Protein AF-A0A7L2K8A9-F1 (afdb_monomer_lite)

Organism: NCBI:txid2485327

Radius of gyration: 41.92 Å; chains: 1; bounding box: 93×51×118 Å

Foldseek 3Di:
DVVVVVVVVVVVVVVVVVVVVVVVVVVVVVVVVPDDDDDDDDDDDDDDDDDDDDDPDPPPPPDDDDDDDDDDDDPDDPVPVVVVVVVVVVVVVVVVVVVVVVVVVVVCVVDPDPPDDPDDDDDPDPPPVVVVVCVVVVVVVCCVVVPDDPCVVVCVVVPPPVVVVVVVVVVVVVVVVVVVVVVVVVVVVVVVVVVVVVVVVVVVVVVVVVVVVVVVVVVVVVVVVVVVVVVVVVVD

Structure (mmCIF, N/CA/C/O backbone):
data_AF-A0A7L2K8A9-F1
#
_entry.id   AF-A0A7L2K8A9-F1
#
loop_
_atom_site.group_PDB
_atom_site.id
_atom_site.type_symbol
_atom_site.label_atom_id
_atom_site.label_alt_id
_atom_site.label_comp_id
_atom_site.label_asym_id
_atom_site.label_entity_id
_atom_site.label_seq_id
_atom_site.pdbx_PDB_ins_code
_atom_site.Cartn_x
_atom_site.Cartn_y
_atom_site.Cartn_z
_atom_site.occupancy
_atom_site.B_iso_or_equiv
_atom_site.auth_seq_id
_atom_site.auth_comp_id
_atom_site.auth_asym_id
_atom_site.auth_atom_id
_atom_site.pdbx_PDB_model_num
ATOM 1 N N . GLN A 1 1 ? 31.186 -6.806 -28.651 1.00 54.25 1 GLN A N 1
ATOM 2 C CA . GLN A 1 1 ? 30.282 -7.848 -28.121 1.00 54.25 1 GLN A CA 1
ATOM 3 C C . GLN A 1 1 ? 30.178 -7.758 -26.605 1.00 54.25 1 GLN A C 1
ATOM 5 O O . GLN A 1 1 ? 29.133 -7.318 -26.155 1.00 54.25 1 GLN A O 1
ATOM 10 N N . ASP A 1 2 ? 31.225 -8.029 -25.817 1.00 55.22 2 ASP A N 1
ATOM 11 C CA . ASP A 1 2 ? 31.121 -7.890 -24.343 1.00 55.22 2 ASP A CA 1
ATOM 12 C C . ASP A 1 2 ? 31.013 -6.431 -23.865 1.00 55.22 2 ASP A C 1
ATOM 14 O O . ASP A 1 2 ? 30.345 -6.140 -22.877 1.00 55.22 2 ASP A O 1
ATOM 18 N N . VAL A 1 3 ? 31.630 -5.498 -24.598 1.00 57.19 3 VAL A N 1
ATOM 19 C CA . VAL A 1 3 ? 31.565 -4.053 -24.308 1.00 57.19 3 VAL A CA 1
ATOM 20 C C . VAL A 1 3 ? 30.139 -3.523 -24.463 1.00 57.19 3 VAL A C 1
ATOM 22 O O . VAL A 1 3 ? 29.672 -2.773 -23.612 1.00 57.19 3 VAL A O 1
ATOM 25 N N . ASP A 1 4 ? 29.432 -3.978 -25.498 1.00 69.31 4 ASP A N 1
ATOM 26 C CA . ASP A 1 4 ? 28.057 -3.566 -25.793 1.00 69.31 4 ASP A CA 1
ATOM 27 C C . ASP A 1 4 ? 27.082 -4.119 -24.740 1.00 69.31 4 ASP A C 1
ATOM 29 O O . ASP A 1 4 ? 26.204 -3.407 -24.250 1.00 69.31 4 ASP A O 1
ATOM 33 N N . HIS A 1 5 ? 27.299 -5.364 -24.303 1.00 76.12 5 HIS A N 1
ATOM 34 C CA . HIS A 1 5 ? 26.553 -5.974 -23.201 1.00 76.12 5 HIS A CA 1
ATOM 35 C C . HIS A 1 5 ? 26.785 -5.223 -21.883 1.00 76.12 5 HIS A C 1
ATOM 37 O O . HIS A 1 5 ? 25.835 -4.901 -21.174 1.00 76.12 5 HIS A O 1
ATOM 43 N N . ALA A 1 6 ? 28.036 -4.876 -21.571 1.00 81.44 6 ALA A N 1
ATOM 44 C CA . ALA A 1 6 ? 28.366 -4.110 -20.373 1.00 81.44 6 ALA A CA 1
ATOM 45 C C . ALA A 1 6 ? 27.748 -2.701 -20.389 1.00 81.44 6 ALA A C 1
ATOM 47 O O . ALA A 1 6 ? 27.297 -2.224 -19.349 1.00 81.44 6 ALA A O 1
ATOM 48 N N . THR A 1 7 ? 27.675 -2.041 -21.551 1.00 81.88 7 THR A N 1
ATOM 49 C CA . THR A 1 7 ? 27.003 -0.737 -21.672 1.00 81.88 7 THR A CA 1
ATOM 50 C C . THR A 1 7 ? 25.494 -0.824 -21.490 1.00 81.88 7 THR A C 1
ATOM 52 O O . THR A 1 7 ? 24.923 0.058 -20.854 1.00 81.88 7 THR A O 1
ATOM 55 N N . LEU A 1 8 ? 24.854 -1.885 -21.986 1.00 83.56 8 LEU A N 1
ATOM 56 C CA . LEU A 1 8 ? 23.419 -2.100 -21.798 1.00 83.56 8 LEU A CA 1
ATOM 57 C C . LEU A 1 8 ? 23.093 -2.395 -20.334 1.00 83.56 8 LEU A C 1
ATOM 59 O O . LEU A 1 8 ? 22.237 -1.730 -19.759 1.00 83.56 8 LEU A O 1
ATOM 63 N N . SER A 1 9 ? 23.852 -3.288 -19.693 1.00 87.38 9 SER A N 1
ATOM 64 C CA . SER A 1 9 ? 23.694 -3.559 -18.261 1.00 87.38 9 SER A CA 1
ATOM 65 C C . SER A 1 9 ? 23.964 -2.320 -17.404 1.00 87.38 9 SER A C 1
ATOM 67 O O . SER A 1 9 ? 23.323 -2.129 -16.374 1.00 87.38 9 SER A O 1
ATOM 69 N N . ARG A 1 10 ? 24.892 -1.446 -17.819 1.00 90.25 10 ARG A N 1
ATOM 70 C CA . ARG A 1 10 ? 25.137 -0.172 -17.131 1.00 90.25 10 ARG A CA 1
ATOM 71 C C . ARG A 1 10 ? 23.936 0.764 -17.237 1.00 90.25 10 ARG A C 1
ATOM 73 O O . ARG A 1 10 ? 23.515 1.290 -16.216 1.00 90.25 10 ARG A O 1
ATOM 80 N N . LEU A 1 11 ? 23.376 0.933 -18.434 1.00 91.31 11 LEU A N 1
ATOM 81 C CA . LEU A 1 11 ? 22.188 1.763 -18.653 1.00 91.31 11 LEU A CA 1
ATOM 82 C C . LEU A 1 11 ? 20.966 1.229 -17.888 1.00 91.31 11 LEU A C 1
ATOM 84 O O . LEU A 1 11 ? 20.212 2.008 -17.310 1.00 91.31 11 LEU A O 1
ATOM 88 N N . GLU A 1 12 ? 20.787 -0.092 -17.826 1.00 91.00 12 GLU A N 1
ATOM 89 C CA . GLU A 1 12 ? 19.731 -0.717 -17.017 1.00 91.00 12 GLU A CA 1
ATOM 90 C C . GLU A 1 12 ? 19.905 -0.440 -15.524 1.00 91.00 12 GLU A C 1
ATOM 92 O O . GLU A 1 12 ? 18.939 -0.110 -14.833 1.00 91.00 12 GLU A O 1
ATOM 97 N N . LEU A 1 13 ? 21.134 -0.548 -15.017 1.00 88.81 13 LEU A N 1
ATOM 98 C CA . LEU A 1 13 ? 21.433 -0.252 -13.620 1.00 88.81 13 LEU A CA 1
ATOM 99 C C . LEU A 1 13 ? 21.269 1.239 -13.306 1.00 88.81 13 LEU A C 1
ATOM 101 O O . LEU A 1 13 ? 20.722 1.563 -12.257 1.00 88.81 13 LEU A O 1
ATOM 105 N N . GLU A 1 14 ? 21.675 2.136 -14.207 1.00 87.75 14 GLU A N 1
ATOM 106 C CA . GLU A 1 14 ? 21.469 3.586 -14.081 1.00 87.75 14 GLU A CA 1
ATOM 107 C C . GLU A 1 14 ? 19.973 3.919 -13.994 1.00 87.75 14 GLU A C 1
ATOM 109 O O . GLU A 1 14 ? 19.544 4.574 -13.044 1.00 87.75 14 GLU A O 1
ATOM 114 N N . ARG A 1 15 ? 19.155 3.353 -14.890 1.00 94.00 15 ARG A N 1
ATOM 115 C CA . ARG A 1 15 ? 17.692 3.508 -14.855 1.00 94.00 15 ARG A CA 1
ATOM 116 C C . ARG A 1 15 ? 17.088 2.957 -13.560 1.00 94.00 15 ARG A C 1
ATOM 118 O O . ARG A 1 15 ? 16.187 3.559 -12.982 1.00 94.00 15 ARG A O 1
ATOM 125 N N . LYS A 1 16 ? 17.590 1.820 -13.070 1.00 92.62 16 LYS A N 1
ATOM 126 C CA . LYS A 1 16 ? 17.130 1.215 -11.812 1.00 92.62 16 LYS A CA 1
ATOM 127 C C . LYS A 1 16 ? 17.495 2.064 -10.594 1.00 92.62 16 LYS A C 1
ATOM 129 O O . LYS A 1 16 ? 16.718 2.129 -9.647 1.00 92.62 16 LYS A O 1
ATOM 134 N N . VAL A 1 17 ? 18.652 2.723 -10.616 1.00 93.38 17 VAL A N 1
ATOM 135 C CA . VAL A 1 17 ? 19.062 3.667 -9.571 1.00 93.38 17 VAL A CA 1
ATOM 136 C C . VAL A 1 17 ? 18.161 4.899 -9.573 1.00 93.38 17 VAL A C 1
ATOM 138 O O . VAL A 1 17 ? 17.701 5.281 -8.502 1.00 93.38 17 VAL A O 1
ATOM 141 N N . GLU A 1 18 ? 17.856 5.476 -10.738 1.00 92.81 18 GLU A N 1
ATOM 142 C CA . GLU A 1 18 ? 16.933 6.617 -10.848 1.00 92.81 18 GLU A CA 1
ATOM 143 C C . GLU A 1 18 ? 15.544 6.277 -10.286 1.00 92.81 18 GLU A C 1
ATOM 145 O O . GLU A 1 18 ? 15.034 6.998 -9.431 1.00 92.81 18 GLU A O 1
ATOM 150 N N . LEU A 1 19 ? 14.989 5.116 -10.649 1.00 93.38 19 LEU A N 1
ATOM 151 C CA . LEU A 1 19 ? 13.702 4.646 -10.119 1.00 93.38 19 LEU A CA 1
ATOM 152 C C . LEU A 1 19 ? 13.721 4.455 -8.596 1.00 93.38 19 LEU A C 1
ATOM 154 O O . LEU A 1 19 ? 12.787 4.849 -7.901 1.00 93.38 19 LEU A O 1
ATOM 158 N N . LEU A 1 20 ? 14.792 3.870 -8.055 1.00 94.56 20 LEU A N 1
ATOM 159 C CA . LEU A 1 20 ? 14.936 3.698 -6.608 1.00 94.56 20 LEU A CA 1
ATOM 160 C C . LEU A 1 20 ? 15.121 5.038 -5.881 1.00 94.56 20 LEU A C 1
ATOM 162 O O . LEU A 1 20 ? 14.681 5.180 -4.741 1.00 94.56 20 LEU A O 1
ATOM 166 N N . MET A 1 21 ? 15.760 6.024 -6.513 1.00 89.75 21 MET A N 1
ATOM 167 C CA . MET A 1 21 ? 15.887 7.373 -5.960 1.00 89.75 21 MET A CA 1
ATOM 168 C C . MET A 1 21 ? 14.535 8.084 -5.884 1.00 89.75 21 MET A C 1
ATOM 170 O O . MET A 1 21 ? 14.246 8.710 -4.859 1.00 89.75 21 MET A O 1
ATOM 174 N N . ASP A 1 22 ? 13.705 7.942 -6.916 1.00 94.62 22 ASP A N 1
ATOM 175 C CA . ASP A 1 22 ? 12.350 8.491 -6.942 1.00 94.62 22 ASP A CA 1
ATOM 176 C C . ASP A 1 22 ? 11.457 7.833 -5.879 1.00 94.62 22 ASP A C 1
ATOM 178 O O . ASP A 1 22 ? 10.790 8.537 -5.117 1.00 94.62 22 ASP A O 1
ATOM 182 N N . GLU A 1 23 ? 11.530 6.506 -5.730 1.00 95.00 23 GLU A N 1
ATOM 183 C CA . GLU A 1 23 ? 10.789 5.754 -4.708 1.00 95.00 23 GLU A CA 1
ATOM 184 C C . GLU A 1 23 ? 11.209 6.146 -3.282 1.00 95.00 23 GLU A C 1
ATOM 186 O O . GLU A 1 23 ? 10.375 6.411 -2.417 1.00 95.00 23 GLU A O 1
ATOM 191 N N . ILE A 1 24 ? 12.513 6.280 -3.020 1.00 93.00 24 ILE A N 1
ATOM 192 C CA . ILE A 1 24 ? 13.006 6.774 -1.725 1.00 93.00 24 ILE A CA 1
ATOM 193 C C . ILE A 1 24 ? 12.521 8.208 -1.471 1.00 93.00 24 ILE A C 1
ATOM 195 O O . ILE A 1 24 ? 12.207 8.562 -0.331 1.00 93.00 24 ILE A O 1
ATOM 199 N N . GLY A 1 25 ? 12.468 9.048 -2.507 1.00 94.06 25 GLY A N 1
ATOM 200 C CA . GLY A 1 25 ? 11.920 10.400 -2.419 1.00 94.06 25 GLY A CA 1
ATOM 201 C C . GLY A 1 25 ? 10.436 10.401 -2.054 1.00 94.06 25 GLY A C 1
ATOM 202 O O . GLY A 1 25 ? 10.014 11.174 -1.190 1.00 94.06 25 GLY A O 1
ATOM 203 N N . PHE A 1 26 ? 9.662 9.507 -2.663 1.00 95.12 26 PHE A N 1
ATOM 204 C CA . PHE A 1 26 ? 8.244 9.312 -2.382 1.00 95.12 26 PHE A CA 1
ATOM 205 C C . PHE A 1 26 ? 8.004 8.813 -0.950 1.00 95.12 26 PHE A C 1
ATOM 207 O O . PHE A 1 26 ? 7.264 9.442 -0.193 1.00 95.12 26 PHE A O 1
ATOM 214 N N . LEU A 1 27 ? 8.711 7.764 -0.524 1.00 88.94 27 LEU A N 1
ATOM 215 C CA . LEU A 1 27 ? 8.600 7.205 0.826 1.00 88.94 27 LEU A CA 1
ATOM 216 C C . LEU A 1 27 ? 9.027 8.195 1.917 1.00 88.94 27 LEU A C 1
ATOM 218 O O . LEU A 1 27 ? 8.435 8.213 2.994 1.00 88.94 27 LEU A O 1
ATOM 222 N N . LYS A 1 28 ? 10.021 9.054 1.653 1.00 85.00 28 LYS A N 1
ATOM 223 C CA . LYS A 1 28 ? 10.409 10.134 2.577 1.00 85.00 28 LYS A CA 1
ATOM 224 C C . LYS A 1 28 ? 9.311 11.180 2.736 1.00 85.00 28 LYS A C 1
ATOM 226 O O . LYS A 1 28 ? 9.035 11.568 3.867 1.00 85.00 28 LYS A O 1
ATOM 231 N N . LYS A 1 29 ? 8.676 11.601 1.636 1.00 87.19 29 LYS A N 1
ATOM 232 C CA . LYS A 1 29 ? 7.535 12.529 1.685 1.00 87.19 29 LYS A CA 1
ATOM 233 C C . LYS A 1 29 ? 6.362 11.925 2.447 1.00 87.19 29 LYS A C 1
ATOM 235 O O . LYS A 1 29 ? 5.828 12.574 3.334 1.00 87.19 29 LYS A O 1
ATOM 240 N N . LEU A 1 30 ? 6.031 10.662 2.180 1.00 82.56 30 LEU A N 1
ATOM 241 C CA . LEU A 1 30 ? 5.002 9.950 2.937 1.00 82.56 30 LEU A CA 1
ATOM 242 C C . LEU A 1 30 ? 5.351 9.840 4.422 1.00 82.56 30 LEU A C 1
ATOM 244 O O . LEU A 1 30 ? 4.490 10.041 5.268 1.00 82.56 30 LEU A O 1
ATOM 248 N N . HIS A 1 31 ? 6.605 9.554 4.769 1.00 77.06 31 HIS A N 1
ATOM 249 C CA . HIS A 1 31 ? 7.027 9.489 6.168 1.00 77.06 31 HIS A CA 1
ATOM 250 C C . HIS A 1 31 ? 6.895 10.848 6.875 1.00 77.06 31 HIS A C 1
ATOM 252 O O . HIS A 1 31 ? 6.480 10.897 8.031 1.00 77.06 31 HIS A O 1
ATOM 258 N N . GLU A 1 32 ? 7.221 11.941 6.185 1.00 77.06 32 GLU A N 1
ATOM 259 C CA . GLU A 1 32 ? 7.086 13.312 6.690 1.00 77.06 32 GLU A CA 1
ATOM 260 C C . GLU A 1 32 ? 5.612 13.735 6.830 1.00 77.06 32 GLU A C 1
ATOM 262 O O . GLU A 1 32 ? 5.246 14.409 7.792 1.00 77.06 32 GLU A O 1
ATOM 267 N N . GLU A 1 33 ? 4.746 13.272 5.926 1.00 71.00 33 GLU A N 1
ATOM 268 C CA . GLU A 1 33 ? 3.297 13.486 5.993 1.00 71.00 33 GLU A CA 1
ATOM 269 C C . GLU A 1 33 ? 2.602 12.588 7.038 1.00 71.00 33 GLU A C 1
ATOM 271 O O . GLU A 1 33 ? 1.544 12.953 7.557 1.00 71.00 33 GLU A O 1
ATOM 276 N N . VAL A 1 34 ? 3.194 11.439 7.397 1.00 64.25 34 VAL A N 1
ATOM 277 C CA . VAL A 1 34 ? 2.568 10.401 8.243 1.00 64.25 34 VAL A CA 1
ATOM 278 C C . VAL A 1 34 ? 3.181 10.276 9.660 1.00 64.25 34 VAL A C 1
ATOM 280 O O . VAL A 1 34 ? 2.636 9.540 10.487 1.00 64.25 34 VAL A O 1
ATOM 283 N N . GLY A 1 35 ? 4.209 11.042 10.069 1.00 51.31 35 GLY A N 1
ATOM 284 C CA . GLY A 1 35 ? 4.569 11.092 11.505 1.00 51.31 35 GLY A CA 1
ATOM 285 C C . GLY A 1 35 ? 5.578 12.156 11.978 1.00 51.31 35 GLY A C 1
ATOM 286 O O . GLY A 1 35 ? 6.409 12.591 11.189 1.00 51.31 35 GLY A O 1
ATOM 287 N N . PRO A 1 36 ? 5.573 12.558 13.282 1.00 50.94 36 PRO A N 1
ATOM 288 C CA . PRO A 1 36 ? 4.803 12.026 14.411 1.00 50.94 36 PRO A CA 1
ATOM 289 C C . PRO A 1 36 ? 3.842 13.066 15.033 1.00 50.94 36 PRO A C 1
ATOM 291 O O . PRO A 1 36 ? 4.241 13.939 15.804 1.00 50.94 36 PRO A O 1
ATOM 294 N N . GLY A 1 37 ? 2.540 12.915 14.796 1.00 42.38 37 GLY A N 1
ATOM 295 C CA . GLY A 1 37 ? 1.501 13.591 15.575 1.00 42.38 37 GLY A CA 1
ATOM 296 C C . GLY A 1 37 ? 1.086 12.756 16.788 1.00 42.38 37 GLY A C 1
ATOM 297 O O . GLY A 1 37 ? 0.141 11.977 16.704 1.00 42.38 37 GLY A O 1
ATOM 298 N N . ARG A 1 38 ? 1.767 12.923 17.932 1.00 47.22 38 ARG A N 1
ATOM 299 C CA . ARG A 1 38 ? 1.173 12.591 19.241 1.00 47.22 38 ARG A CA 1
ATOM 300 C C . ARG A 1 38 ? 0.126 13.648 19.576 1.00 47.22 38 ARG A C 1
ATOM 302 O O . ARG A 1 38 ? 0.372 14.842 19.425 1.00 47.22 38 ARG A O 1
ATOM 309 N N . GLY A 1 39 ? -1.018 13.196 20.079 1.00 39.31 39 GLY A N 1
ATOM 310 C CA . GLY A 1 39 ? -2.027 14.059 20.676 1.00 39.31 39 GLY A CA 1
ATOM 311 C C . GLY A 1 39 ? -1.500 14.847 21.881 1.00 39.31 39 GLY A C 1
ATOM 312 O O . GLY A 1 39 ? -0.598 14.407 22.593 1.00 39.31 39 GLY A O 1
ATOM 313 N N . GLY A 1 40 ? -2.112 16.010 22.107 1.00 36.22 40 GLY A N 1
ATOM 314 C CA . GLY A 1 40 ? -1.807 16.906 23.220 1.00 36.22 40 GLY A CA 1
ATOM 315 C C . GLY A 1 40 ? -2.745 18.114 23.275 1.00 36.22 40 GLY A C 1
ATOM 316 O O . GLY A 1 40 ? -2.332 19.226 22.993 1.00 36.22 40 GLY A O 1
ATOM 317 N N . VAL A 1 41 ? -4.023 17.844 23.555 1.00 40.50 41 VAL A N 1
ATOM 318 C CA . VAL A 1 41 ? -5.032 18.670 24.257 1.00 40.50 41 VAL A CA 1
ATOM 319 C C . VAL A 1 41 ? -4.902 20.206 24.198 1.00 40.50 41 VAL A C 1
ATOM 321 O O . VAL A 1 41 ? -4.056 20.822 24.839 1.00 40.50 41 VAL A O 1
ATOM 324 N N . ARG A 1 42 ? -5.898 20.831 23.557 1.00 36.62 42 ARG A N 1
ATOM 325 C CA . ARG A 1 42 ? -6.324 22.216 23.806 1.00 36.62 42 ARG A CA 1
ATOM 326 C C . ARG A 1 42 ? -7.008 22.276 25.181 1.00 36.62 42 ARG A C 1
ATOM 328 O O . ARG A 1 42 ? -8.015 21.601 25.379 1.00 36.62 42 ARG A O 1
ATOM 335 N N . GLY A 1 43 ? -6.484 23.077 26.104 1.00 36.25 43 GLY A N 1
ATOM 336 C CA . GLY A 1 43 ? -7.119 23.395 27.384 1.00 36.25 43 GLY A CA 1
ATOM 337 C C . GLY A 1 43 ? -6.674 24.771 27.873 1.00 36.25 43 GLY A C 1
ATOM 338 O O . GLY A 1 43 ? -5.486 24.994 28.081 1.00 36.25 43 GLY A O 1
ATOM 339 N N . ASP A 1 44 ? -7.636 25.683 28.006 1.00 38.72 44 ASP A N 1
ATOM 340 C CA . ASP A 1 44 ? -7.498 27.065 28.474 1.00 38.72 44 ASP A CA 1
ATOM 341 C C . ASP A 1 44 ? -6.712 27.224 29.785 1.00 38.72 44 ASP A C 1
ATOM 343 O O . ASP A 1 44 ? -6.979 26.518 30.765 1.00 38.72 44 ASP A O 1
ATOM 347 N N . ARG A 1 45 ? -5.861 28.264 29.840 1.00 39.88 45 ARG A N 1
ATOM 348 C CA . ARG A 1 45 ? -5.857 29.282 30.913 1.00 39.88 45 ARG A CA 1
ATOM 349 C C . ARG A 1 45 ? -4.865 30.428 30.630 1.00 39.88 45 ARG A C 1
ATOM 351 O O . ARG A 1 45 ? -3.671 30.212 30.476 1.00 39.88 45 ARG A O 1
ATOM 358 N N . SER A 1 46 ? -5.421 31.640 30.562 1.00 35.66 46 SER A N 1
ATOM 359 C CA . SER A 1 46 ? -4.893 32.937 31.038 1.00 35.66 46 SER A CA 1
ATOM 360 C C . SER A 1 46 ? -3.453 32.985 31.598 1.00 35.66 46 SER A C 1
ATOM 362 O O . SER A 1 46 ? -3.154 32.283 32.561 1.00 35.66 46 SER A O 1
ATOM 364 N N . GLY A 1 47 ? -2.605 33.895 31.086 1.00 33.12 47 GLY A N 1
ATOM 365 C CA . GLY A 1 47 ? -1.323 34.288 31.724 1.00 33.12 47 GLY A CA 1
ATOM 366 C C . GLY A 1 47 ? -1.504 35.215 32.945 1.00 33.12 47 GLY A C 1
ATOM 367 O O . GLY A 1 47 ? -2.640 35.339 33.407 1.00 33.12 47 GLY A O 1
ATOM 368 N N . PRO A 1 48 ? -0.474 35.964 33.415 1.00 51.66 48 PRO A N 1
ATOM 369 C CA . PRO A 1 48 ? 0.982 35.864 33.202 1.00 51.66 48 PRO A CA 1
ATOM 370 C C . PRO A 1 48 ? 1.816 35.864 34.528 1.00 51.66 48 PRO A C 1
ATOM 372 O O . PRO A 1 48 ? 1.259 36.006 35.608 1.00 51.66 48 PRO A O 1
ATOM 375 N N . CYS A 1 49 ? 3.151 35.742 34.389 1.00 37.38 49 CYS A N 1
ATOM 376 C CA . CYS A 1 49 ? 4.259 36.189 35.278 1.00 37.38 49 CYS A CA 1
ATOM 377 C C . CYS A 1 49 ? 4.266 35.833 36.790 1.00 37.38 49 CYS A C 1
ATOM 379 O O . CYS A 1 49 ? 3.434 36.303 37.550 1.00 37.38 49 CYS A O 1
ATOM 381 N N . ASP A 1 50 ? 5.287 35.100 37.266 1.00 32.88 50 ASP A N 1
ATOM 382 C CA . ASP A 1 50 ? 6.483 35.681 37.915 1.00 32.88 50 ASP A CA 1
ATOM 383 C C . ASP A 1 50 ? 7.467 34.620 38.461 1.00 32.88 50 ASP A C 1
ATOM 385 O O . ASP A 1 50 ? 7.142 33.455 38.676 1.00 32.88 50 ASP A O 1
ATOM 389 N N . ALA A 1 51 ? 8.714 35.064 38.604 1.00 38.44 51 ALA A N 1
ATOM 390 C CA . ALA A 1 51 ? 9.957 34.342 38.864 1.00 38.44 51 ALA A CA 1
ATOM 391 C C . ALA A 1 51 ? 10.019 33.445 40.120 1.00 38.44 51 ALA A C 1
ATOM 393 O O . ALA A 1 51 ? 9.622 33.873 41.199 1.00 38.44 51 ALA A O 1
ATOM 394 N N . HIS A 1 52 ? 10.715 32.302 40.014 1.00 34.28 52 HIS A N 1
ATOM 395 C CA . HIS A 1 52 ? 11.991 32.037 40.715 1.00 34.28 52 HIS A CA 1
ATOM 396 C C . HIS A 1 52 ? 12.547 30.648 40.349 1.00 34.28 52 HIS A C 1
ATOM 398 O O . HIS A 1 52 ? 11.926 29.620 40.606 1.00 34.28 52 HIS A O 1
ATOM 404 N N . THR A 1 53 ? 13.752 30.622 39.778 1.00 47.12 53 THR A N 1
ATOM 405 C CA . THR A 1 53 ? 14.670 29.476 39.848 1.00 47.12 53 THR A CA 1
ATOM 406 C C . THR A 1 53 ? 15.106 29.276 41.305 1.00 47.12 53 THR A C 1
ATOM 408 O O . THR A 1 53 ? 15.239 30.254 42.045 1.00 47.12 53 THR A O 1
ATOM 411 N N . PRO A 1 54 ? 15.309 28.026 41.750 1.00 45.47 54 PRO A N 1
ATOM 412 C CA . PRO A 1 54 ? 16.667 27.481 41.704 1.00 45.47 54 PRO A CA 1
ATOM 413 C C . PRO A 1 54 ? 16.691 25.969 41.421 1.00 45.47 54 PRO A C 1
ATOM 415 O O . PRO A 1 54 ? 15.817 25.237 41.859 1.00 45.47 54 PRO A O 1
ATOM 418 N N . ILE A 1 55 ? 17.710 25.500 40.704 1.00 36.12 55 ILE A N 1
ATOM 419 C CA . ILE A 1 55 ? 18.551 24.349 41.080 1.00 36.12 55 ILE A CA 1
ATOM 420 C C . ILE A 1 55 ? 19.572 24.189 39.957 1.00 36.12 55 ILE A C 1
ATOM 422 O O . ILE A 1 55 ? 19.331 23.691 38.858 1.00 36.12 55 ILE A O 1
ATOM 426 N N . GLN A 1 56 ? 20.724 24.745 40.282 1.00 43.53 56 GLN A N 1
ATOM 427 C CA . GLN A 1 56 ? 21.954 24.790 39.538 1.00 43.53 56 GLN A CA 1
ATOM 428 C C . GLN A 1 56 ? 22.852 23.734 40.186 1.00 43.53 56 GLN A C 1
ATOM 430 O O . GLN A 1 56 ? 23.730 24.089 40.951 1.00 43.53 56 GLN A O 1
ATOM 435 N N . GLU A 1 57 ? 22.567 22.443 39.978 1.00 44.53 57 GLU A N 1
ATOM 436 C CA . GLU A 1 57 ? 23.366 21.349 40.580 1.00 44.53 57 GLU A CA 1
ATOM 437 C C . GLU A 1 57 ? 23.648 20.167 39.634 1.00 44.53 57 GLU A C 1
ATOM 439 O O . GLU A 1 57 ? 24.189 19.153 40.056 1.00 44.53 57 GLU A O 1
ATOM 444 N N . LEU A 1 58 ? 23.358 20.276 38.331 1.00 40.06 58 LEU A N 1
ATOM 445 C CA . LEU A 1 58 ? 23.682 19.210 37.361 1.00 40.06 58 LEU A CA 1
ATOM 446 C C . LEU A 1 58 ? 24.741 19.604 36.321 1.00 40.06 58 LEU A C 1
ATOM 448 O O . LEU A 1 58 ? 24.843 18.961 35.282 1.00 40.06 58 LEU A O 1
ATOM 452 N N . ARG A 1 59 ? 25.532 20.657 36.574 1.00 49.88 59 ARG A N 1
ATOM 453 C CA . ARG A 1 59 ? 26.584 21.118 35.643 1.00 49.88 59 ARG A CA 1
ATOM 454 C C . ARG A 1 59 ? 28.021 20.806 36.097 1.00 49.88 59 ARG A C 1
ATOM 456 O O . ARG A 1 59 ? 28.932 20.921 35.287 1.00 49.88 59 ARG A O 1
ATOM 463 N N . ASP A 1 60 ? 28.223 20.310 37.317 1.00 41.59 60 ASP A N 1
ATOM 464 C CA . ASP A 1 60 ? 29.566 20.148 37.904 1.00 41.59 60 ASP A CA 1
ATOM 465 C C . ASP A 1 60 ? 30.068 18.692 37.958 1.00 41.59 60 ASP A C 1
ATOM 467 O O . ASP A 1 60 ? 30.799 18.311 38.869 1.00 41.59 60 ASP A O 1
ATOM 471 N N . LEU A 1 61 ? 29.714 17.862 36.972 1.00 41.38 61 LEU A N 1
ATOM 472 C CA . LEU A 1 61 ? 30.318 16.530 36.785 1.00 41.38 61 LEU A CA 1
ATOM 473 C C . LEU A 1 61 ? 30.735 16.263 35.328 1.00 41.38 61 LEU A C 1
ATOM 475 O O . LEU A 1 61 ? 30.757 15.122 34.881 1.00 41.38 61 LEU A O 1
ATOM 479 N N . GLU A 1 62 ? 31.111 17.309 34.587 1.00 42.94 62 GLU A N 1
ATOM 480 C CA . GLU A 1 62 ? 31.651 17.191 33.222 1.00 42.94 62 GLU A CA 1
ATOM 481 C C . GLU A 1 62 ? 33.112 17.659 33.152 1.00 42.94 62 GLU A C 1
ATOM 483 O O . GLU A 1 62 ? 33.497 18.516 32.360 1.00 42.94 62 GLU A O 1
ATOM 488 N N . GLY A 1 63 ? 33.957 17.106 34.024 1.00 46.50 63 GLY A N 1
ATOM 489 C CA . GLY A 1 63 ? 35.373 17.452 34.017 1.00 46.50 63 GLY A CA 1
ATOM 490 C C . GLY A 1 63 ? 36.233 16.599 34.932 1.00 46.50 63 GLY A C 1
ATOM 491 O O . GLY A 1 63 ? 36.636 17.088 35.977 1.00 46.50 63 GLY A O 1
ATOM 492 N N . SER A 1 64 ? 36.537 15.355 34.535 1.00 34.44 64 SER A N 1
ATOM 493 C CA . SER A 1 64 ? 37.872 14.741 34.705 1.00 34.44 64 SER A CA 1
ATOM 494 C C . SER A 1 64 ? 37.907 13.290 34.175 1.00 34.44 64 SER A C 1
ATOM 496 O O . SER A 1 64 ? 37.575 12.372 34.912 1.00 34.44 64 SER A O 1
ATOM 498 N N . ALA A 1 65 ? 38.331 13.139 32.906 1.00 35.69 65 ALA A N 1
ATOM 499 C CA . ALA A 1 65 ? 39.154 12.066 32.295 1.00 35.69 65 ALA A CA 1
ATOM 500 C C . ALA A 1 65 ? 38.820 10.553 32.480 1.00 35.69 65 ALA A C 1
ATOM 502 O O . ALA A 1 65 ? 38.156 10.150 33.423 1.00 35.69 65 ALA A O 1
ATOM 503 N N . PRO A 1 66 ? 39.458 9.644 31.710 1.00 43.56 66 PRO A N 1
ATOM 504 C CA . PRO A 1 66 ? 39.792 9.631 30.284 1.00 43.56 66 PRO A CA 1
ATOM 505 C C . PRO A 1 66 ? 39.077 8.466 29.553 1.00 43.56 66 PRO A C 1
ATOM 507 O O . PRO A 1 66 ? 38.478 7.586 30.161 1.00 43.56 66 PRO A O 1
ATOM 510 N N . SER A 1 67 ? 39.165 8.454 28.223 1.00 46.03 67 SER A N 1
ATOM 511 C CA . SER A 1 67 ? 38.622 7.405 27.346 1.00 46.03 67 SER A CA 1
ATOM 512 C C . SER A 1 67 ? 39.107 5.989 27.715 1.00 46.03 67 SER A C 1
ATOM 514 O O . SER A 1 67 ? 40.307 5.798 27.931 1.00 46.03 67 SER A O 1
ATOM 516 N N . PRO A 1 68 ? 38.218 4.980 27.657 1.00 41.00 68 PRO A N 1
ATOM 517 C CA . PRO A 1 68 ? 38.589 3.695 27.090 1.00 41.00 68 PRO A CA 1
ATOM 518 C C . PRO A 1 68 ? 37.603 3.237 26.007 1.00 41.00 68 PRO A C 1
ATOM 520 O O . PRO A 1 68 ? 36.406 3.510 26.023 1.00 41.00 68 PRO A O 1
ATOM 523 N N . ALA A 1 69 ? 38.186 2.544 25.040 1.00 39.09 69 ALA A N 1
ATOM 524 C CA . ALA A 1 69 ? 37.601 2.025 23.820 1.00 39.09 69 ALA A CA 1
ATOM 525 C C . ALA A 1 69 ? 36.527 0.927 24.006 1.00 39.09 69 ALA A C 1
ATOM 527 O O . ALA A 1 69 ? 36.619 0.125 24.932 1.00 39.09 69 ALA A O 1
ATOM 528 N N . GLY A 1 70 ? 35.645 0.827 22.993 1.00 34.19 70 GLY A N 1
ATOM 529 C CA . GLY A 1 70 ? 34.960 -0.396 22.518 1.00 34.19 70 GLY A CA 1
ATOM 530 C C . GLY A 1 70 ? 33.638 -0.748 23.219 1.00 34.19 70 GLY A C 1
ATOM 531 O O . GLY A 1 70 ? 33.589 -0.732 24.438 1.00 34.19 70 GLY A O 1
ATOM 532 N N . LEU A 1 71 ? 32.518 -1.123 22.579 1.00 34.28 71 LEU A N 1
ATOM 533 C CA . LEU A 1 71 ? 32.140 -1.669 21.249 1.00 34.28 71 LEU A CA 1
ATOM 534 C C . LEU A 1 71 ? 30.573 -1.657 21.170 1.00 34.28 71 LEU A C 1
ATOM 536 O O . LEU A 1 71 ? 29.959 -1.442 22.216 1.00 34.28 71 LEU A O 1
ATOM 540 N N . PRO A 1 72 ? 29.867 -2.082 20.093 1.00 44.62 72 PRO A N 1
ATOM 541 C CA . PRO A 1 72 ? 30.102 -1.992 18.647 1.00 44.62 72 PRO A CA 1
ATOM 542 C C . PRO A 1 72 ? 28.838 -1.476 17.898 1.00 44.62 72 PRO A C 1
ATOM 544 O O . PRO A 1 72 ? 27.834 -2.182 17.798 1.00 44.62 72 PRO A O 1
ATOM 547 N N . GLU A 1 73 ? 28.878 -0.294 17.281 1.00 37.97 73 GLU A N 1
ATOM 548 C CA . GLU A 1 73 ? 27.882 0.069 16.259 1.00 37.97 73 GLU A CA 1
ATOM 549 C C . GLU A 1 73 ? 28.399 -0.366 14.887 1.00 37.97 73 GLU A C 1
ATOM 551 O O . GLU A 1 73 ? 29.227 0.308 14.283 1.00 37.97 73 GLU A O 1
ATOM 556 N N . ALA A 1 74 ? 27.943 -1.542 14.449 1.00 45.66 74 ALA A N 1
ATOM 557 C CA . ALA A 1 74 ? 27.879 -2.014 13.064 1.00 45.66 74 ALA A CA 1
ATOM 558 C C . ALA A 1 74 ? 28.836 -1.329 12.062 1.00 45.66 74 ALA A C 1
ATOM 560 O O . ALA A 1 74 ? 28.433 -0.583 11.165 1.00 45.66 74 ALA A O 1
ATOM 561 N N . GLU A 1 75 ? 30.120 -1.669 12.160 1.00 48.75 75 GLU A N 1
ATOM 562 C CA . GLU A 1 75 ? 31.008 -1.682 11.006 1.00 48.75 75 GLU A CA 1
ATOM 563 C C . GLU A 1 75 ? 30.586 -2.825 10.083 1.00 48.75 75 GLU A C 1
ATOM 565 O O . GLU A 1 75 ? 31.016 -3.963 10.241 1.00 48.75 75 GLU A O 1
ATOM 570 N N . ILE A 1 76 ? 29.745 -2.526 9.095 1.00 53.19 76 ILE A N 1
ATOM 571 C CA . ILE A 1 76 ? 29.638 -3.349 7.890 1.00 53.19 76 ILE A CA 1
ATOM 572 C C . ILE A 1 76 ? 29.687 -2.396 6.683 1.00 53.19 76 ILE A C 1
ATOM 574 O O . ILE A 1 76 ? 28.752 -1.652 6.408 1.00 53.19 76 ILE A O 1
ATOM 578 N N . CYS A 1 77 ? 30.834 -2.406 5.994 1.00 50.44 77 CYS A N 1
ATOM 579 C CA . CYS A 1 77 ? 31.074 -1.912 4.624 1.00 50.44 77 CYS A CA 1
ATOM 580 C C . CYS A 1 77 ? 31.162 -0.402 4.295 1.00 50.44 77 CYS A C 1
ATOM 582 O O . CYS A 1 77 ? 31.071 -0.035 3.124 1.00 50.44 77 CYS A O 1
ATOM 584 N N . LYS A 1 78 ? 31.483 0.499 5.234 1.00 52.69 78 LYS A N 1
ATOM 585 C CA . LYS A 1 78 ? 31.884 1.882 4.860 1.00 52.69 78 LYS A CA 1
ATOM 586 C C . LYS A 1 78 ? 33.199 1.989 4.042 1.00 52.69 78 LYS A C 1
ATOM 588 O O . LYS A 1 78 ? 33.228 2.795 3.105 1.00 52.69 78 LYS A O 1
ATOM 593 N N . PRO A 1 79 ? 34.279 1.220 4.312 1.00 58.34 79 PRO A N 1
ATOM 594 C CA . PRO A 1 79 ? 35.518 1.342 3.534 1.00 58.34 79 PRO A CA 1
ATOM 595 C C . PRO A 1 79 ? 35.440 0.655 2.162 1.00 58.34 79 PRO A C 1
ATOM 597 O O . PRO A 1 79 ? 36.009 1.178 1.206 1.00 58.34 79 PRO A O 1
ATOM 600 N N . GLU A 1 80 ? 34.700 -0.452 2.038 1.00 61.69 80 GLU A N 1
ATOM 601 C CA . GLU A 1 80 ? 34.541 -1.185 0.771 1.00 61.69 80 GLU A CA 1
ATOM 602 C C . GLU A 1 80 ? 33.725 -0.410 -0.259 1.00 61.69 80 GLU A C 1
ATOM 604 O O . GLU A 1 80 ? 34.172 -0.269 -1.393 1.00 61.69 80 GLU A O 1
ATOM 609 N N . LEU A 1 81 ? 32.587 0.178 0.128 1.00 72.69 81 LEU A N 1
ATOM 610 C CA . LEU A 1 81 ? 31.799 0.996 -0.797 1.00 72.69 81 LEU A CA 1
ATOM 611 C C . LEU A 1 81 ? 32.600 2.215 -1.271 1.00 72.69 81 LEU A C 1
ATOM 613 O O . LEU A 1 81 ? 32.613 2.544 -2.453 1.00 72.69 81 LEU A O 1
ATOM 617 N N . THR A 1 82 ? 33.328 2.858 -0.358 1.00 85.31 82 THR A N 1
ATOM 618 C CA . THR A 1 82 ? 34.168 4.014 -0.697 1.00 85.31 82 THR A CA 1
ATOM 619 C C . THR A 1 82 ? 35.338 3.621 -1.609 1.00 85.31 82 THR A C 1
ATOM 621 O O . THR A 1 82 ? 35.724 4.396 -2.483 1.00 85.31 82 THR A O 1
ATOM 624 N N . ALA A 1 83 ? 35.912 2.427 -1.432 1.00 84.69 83 ALA A N 1
ATOM 625 C CA . ALA A 1 83 ? 36.953 1.895 -2.308 1.00 84.69 83 ALA A CA 1
ATOM 626 C C . ALA A 1 83 ? 36.402 1.510 -3.690 1.00 84.69 83 ALA A C 1
ATOM 628 O O . ALA A 1 83 ? 36.991 1.909 -4.691 1.00 84.69 83 ALA A O 1
ATOM 629 N N . ALA A 1 84 ? 35.249 0.839 -3.747 1.00 84.06 84 ALA A N 1
ATOM 630 C CA . ALA A 1 84 ? 34.568 0.477 -4.987 1.00 84.06 84 ALA A CA 1
ATOM 631 C C . ALA A 1 84 ? 34.153 1.717 -5.793 1.00 84.06 84 ALA A C 1
ATOM 633 O O . ALA A 1 84 ? 34.395 1.777 -6.993 1.00 84.06 84 ALA A O 1
ATOM 634 N N . LEU A 1 85 ? 33.620 2.755 -5.141 1.00 84.56 85 LEU A N 1
ATOM 635 C CA . LEU A 1 85 ? 33.290 4.026 -5.796 1.00 84.56 85 LEU A CA 1
ATOM 636 C C . LEU A 1 85 ? 34.533 4.743 -6.340 1.00 84.56 85 LEU A C 1
ATOM 638 O O . LEU A 1 85 ? 34.481 5.340 -7.414 1.00 84.56 85 LEU A O 1
ATOM 642 N N . ARG A 1 86 ? 35.663 4.683 -5.623 1.00 90.00 86 ARG A N 1
ATOM 643 C CA . ARG A 1 86 ? 36.930 5.258 -6.095 1.00 90.00 86 ARG A CA 1
ATOM 644 C C . ARG A 1 86 ? 37.470 4.499 -7.304 1.00 90.00 86 ARG A C 1
ATOM 646 O O . ARG A 1 86 ? 37.931 5.147 -8.234 1.00 90.00 86 ARG A O 1
ATOM 653 N N . GLU A 1 87 ? 37.363 3.173 -7.292 1.00 91.00 87 GLU A N 1
ATOM 654 C CA . GLU A 1 87 ? 37.769 2.309 -8.402 1.00 91.00 87 GLU A CA 1
ATOM 655 C C . GLU A 1 87 ? 36.880 2.520 -9.635 1.00 91.00 87 GLU A C 1
ATOM 657 O O . GLU A 1 87 ? 37.377 2.709 -10.737 1.00 91.00 87 GLU A O 1
ATOM 662 N N . ILE A 1 88 ? 35.558 2.597 -9.466 1.00 92.06 88 ILE A N 1
ATOM 663 C CA . ILE A 1 88 ? 34.636 2.921 -10.567 1.00 92.06 88 ILE A CA 1
ATOM 664 C C . ILE A 1 88 ? 34.982 4.290 -11.164 1.00 92.06 88 ILE A C 1
ATOM 666 O O . ILE A 1 88 ? 35.001 4.446 -12.386 1.00 92.06 88 ILE A O 1
ATOM 670 N N . ARG A 1 89 ? 35.317 5.275 -10.320 1.00 92.12 89 ARG A N 1
ATOM 671 C CA . ARG A 1 89 ? 35.726 6.603 -10.785 1.00 92.12 89 ARG A CA 1
ATOM 672 C C . ARG A 1 89 ? 37.022 6.554 -11.594 1.00 92.12 89 ARG A C 1
ATOM 674 O O . ARG A 1 89 ? 37.060 7.122 -12.680 1.00 92.12 89 ARG A O 1
ATOM 681 N N . THR A 1 90 ? 38.054 5.854 -11.121 1.00 93.06 90 THR A N 1
ATOM 682 C CA . THR A 1 90 ? 39.324 5.721 -11.855 1.00 93.06 90 THR A CA 1
ATOM 683 C C . THR A 1 90 ? 39.157 4.949 -13.164 1.00 93.06 90 THR A C 1
ATOM 685 O O . THR A 1 90 ? 39.754 5.326 -14.175 1.00 93.06 90 THR A O 1
ATOM 688 N N . GLN A 1 91 ? 38.308 3.918 -13.190 1.00 93.06 91 GLN A N 1
ATOM 689 C CA . GLN A 1 91 ? 37.967 3.186 -14.415 1.00 93.06 91 GLN A CA 1
ATOM 690 C C . GLN A 1 91 ? 37.254 4.096 -15.428 1.00 93.06 91 GLN A C 1
ATOM 692 O O . GLN A 1 91 ? 37.617 4.113 -16.605 1.00 93.06 91 GLN A O 1
ATOM 697 N N . TYR A 1 92 ? 36.295 4.911 -14.980 1.00 92.06 92 TYR A N 1
ATOM 698 C CA . TYR A 1 92 ? 35.575 5.840 -15.853 1.00 92.06 92 TYR A CA 1
ATOM 699 C C . TYR A 1 92 ? 36.476 6.964 -16.379 1.00 92.06 92 TYR A C 1
ATOM 701 O O . TYR A 1 92 ? 36.449 7.270 -17.570 1.00 92.06 92 TYR A O 1
ATOM 709 N N . GLU A 1 93 ? 37.327 7.535 -15.523 1.00 93.75 93 GLU A N 1
ATOM 710 C CA . GLU A 1 93 ? 38.341 8.521 -15.919 1.00 93.75 93 GLU A CA 1
ATOM 711 C C . GLU A 1 93 ? 39.295 7.935 -16.979 1.00 93.75 93 GLU A C 1
ATOM 713 O O . GLU A 1 93 ? 39.590 8.594 -17.977 1.00 93.75 93 GLU A O 1
ATOM 718 N N . SER A 1 94 ? 39.718 6.672 -16.834 1.00 93.56 94 SER A N 1
ATOM 719 C CA . SER A 1 94 ? 40.568 5.993 -17.823 1.00 93.56 94 SER A CA 1
ATOM 720 C C . SER A 1 94 ? 39.870 5.804 -19.173 1.00 93.56 94 SER A C 1
ATOM 722 O O . SER A 1 94 ? 40.472 6.062 -20.218 1.00 93.56 94 SER A O 1
ATOM 724 N N . ILE A 1 95 ? 38.604 5.376 -19.165 1.00 93.44 95 ILE A N 1
ATOM 725 C CA . ILE A 1 95 ? 37.810 5.192 -20.388 1.00 93.44 95 ILE A CA 1
ATOM 726 C C . ILE A 1 95 ? 37.567 6.538 -21.075 1.00 93.44 95 ILE A C 1
ATOM 728 O O . ILE A 1 95 ? 37.711 6.628 -22.291 1.00 93.44 95 ILE A O 1
ATOM 732 N N . ALA A 1 96 ? 37.266 7.594 -20.316 1.00 88.38 96 ALA A N 1
ATOM 733 C CA . ALA A 1 96 ? 37.055 8.933 -20.857 1.00 88.38 96 ALA A CA 1
ATOM 734 C C . ALA A 1 96 ? 38.318 9.491 -21.535 1.00 88.38 96 ALA A C 1
ATOM 736 O O . ALA A 1 96 ? 38.234 10.030 -22.638 1.00 88.38 96 ALA A O 1
ATOM 737 N N . VAL A 1 97 ? 39.495 9.314 -20.921 1.00 93.75 97 VAL A N 1
ATOM 738 C CA . VAL A 1 97 ? 40.777 9.724 -21.521 1.00 93.75 97 VAL A CA 1
ATOM 739 C C . VAL A 1 97 ? 41.057 8.954 -22.812 1.00 93.75 97 VAL A C 1
ATOM 741 O O . VAL A 1 97 ? 41.435 9.567 -23.808 1.00 93.75 97 VAL A O 1
ATOM 744 N N . LYS A 1 98 ? 40.836 7.633 -22.825 1.00 93.69 98 LYS A N 1
ATOM 745 C CA . LYS A 1 98 ? 41.026 6.804 -24.027 1.00 93.69 98 LYS A CA 1
ATOM 746 C C . LYS A 1 98 ? 40.063 7.190 -25.145 1.00 93.69 98 LYS A C 1
ATOM 748 O O . LYS A 1 98 ? 40.499 7.387 -26.269 1.00 93.69 98 LYS A O 1
ATOM 753 N N . ASN A 1 99 ? 38.784 7.380 -24.828 1.00 88.81 99 ASN A N 1
ATOM 754 C CA . ASN A 1 99 ? 37.774 7.797 -25.799 1.00 88.81 99 ASN A CA 1
ATOM 755 C C . ASN A 1 99 ? 38.121 9.157 -26.430 1.00 88.81 99 ASN A C 1
ATOM 757 O O . ASN A 1 99 ? 38.005 9.326 -27.642 1.00 88.81 99 ASN A O 1
ATOM 761 N N . LEU A 1 100 ? 38.621 10.102 -25.627 1.00 90.75 100 LEU A N 1
ATOM 762 C CA . LEU A 1 100 ? 39.064 11.405 -26.119 1.00 90.75 100 LEU A CA 1
ATOM 763 C C . LEU A 1 100 ? 40.308 11.293 -27.015 1.00 90.75 100 LEU A C 1
ATOM 765 O O . LEU A 1 100 ? 40.364 11.941 -28.057 1.00 90.75 100 LEU A O 1
ATOM 769 N N . GLN A 1 101 ? 41.277 10.446 -26.656 1.00 93.44 101 GLN A N 1
ATOM 770 C CA . GLN A 1 101 ? 42.462 10.182 -27.483 1.00 93.44 101 GLN A CA 1
ATOM 771 C C . GLN A 1 101 ? 42.100 9.519 -28.813 1.00 93.44 101 GLN A C 1
ATOM 773 O O . GLN A 1 101 ? 42.543 9.978 -29.862 1.00 93.44 101 GLN A O 1
ATOM 778 N N . GLU A 1 102 ? 41.253 8.493 -28.788 1.00 90.25 102 GLU A N 1
ATOM 779 C CA . GLU A 1 102 ? 40.772 7.806 -29.989 1.00 90.25 102 GLU A CA 1
ATOM 780 C C . GLU A 1 102 ? 39.997 8.761 -30.900 1.00 90.25 102 GLU A C 1
ATOM 782 O O . GLU A 1 102 ? 40.211 8.766 -32.111 1.00 90.25 102 GLU A O 1
ATOM 787 N N . ALA A 1 103 ? 39.151 9.626 -30.330 1.00 80.50 103 ALA A N 1
ATOM 788 C CA . ALA A 1 103 ? 38.465 10.667 -31.084 1.00 80.50 103 ALA A CA 1
ATOM 789 C C . ALA A 1 103 ? 39.464 11.649 -31.716 1.00 80.50 103 ALA A C 1
ATOM 791 O O . ALA A 1 103 ? 39.367 11.942 -32.907 1.00 80.50 103 ALA A O 1
ATOM 792 N N . GLU A 1 104 ? 40.458 12.131 -30.966 1.00 82.88 104 GLU A N 1
ATOM 793 C CA . GLU A 1 104 ? 41.498 13.010 -31.505 1.00 82.88 104 GLU A CA 1
ATOM 794 C C . GLU A 1 104 ? 42.311 12.356 -32.625 1.00 82.88 104 GLU A C 1
ATOM 796 O O . GLU A 1 104 ? 42.595 13.000 -33.635 1.00 82.88 104 GLU A O 1
ATOM 801 N N . GLU A 1 105 ? 42.713 11.099 -32.459 1.00 84.38 105 GLU A N 1
ATOM 802 C CA . GLU A 1 105 ? 43.460 10.340 -33.461 1.00 84.38 105 GLU A CA 1
ATOM 803 C C . GLU A 1 105 ? 42.614 10.087 -34.707 1.00 84.38 105 GLU A C 1
ATOM 805 O O . GLU A 1 105 ? 43.093 10.267 -35.830 1.00 84.38 105 GLU A O 1
ATOM 810 N N . TRP A 1 106 ? 41.335 9.765 -34.524 1.00 83.12 106 TRP A N 1
ATOM 811 C CA . TRP A 1 106 ? 40.371 9.606 -35.604 1.00 83.12 106 TRP A CA 1
ATOM 812 C C . TRP A 1 106 ? 40.181 10.912 -36.388 1.00 83.12 106 TRP A C 1
ATOM 814 O O . TRP A 1 106 ? 40.257 10.913 -37.621 1.00 83.12 106 TRP A O 1
ATOM 824 N N . TYR A 1 107 ? 40.039 12.046 -35.693 1.00 75.06 107 TYR A N 1
ATOM 825 C CA . TYR A 1 107 ? 39.955 13.370 -36.316 1.00 75.06 107 TYR A CA 1
ATOM 826 C C . TYR A 1 107 ? 41.259 13.766 -37.025 1.00 75.06 107 TYR A C 1
ATOM 828 O O . TYR A 1 107 ? 41.214 14.240 -38.163 1.00 75.06 107 TYR A O 1
ATOM 836 N N . LYS A 1 108 ? 42.427 13.533 -36.410 1.00 78.19 108 LYS A N 1
ATOM 837 C CA . LYS A 1 108 ? 43.746 13.790 -37.022 1.00 78.19 108 LYS A CA 1
ATOM 838 C C . LYS A 1 108 ? 43.968 12.931 -38.269 1.00 78.19 108 LYS A C 1
ATOM 840 O O . LYS A 1 108 ? 44.519 13.417 -39.252 1.00 78.19 108 LYS A O 1
ATOM 845 N N . SER A 1 109 ? 43.508 11.680 -38.253 1.00 78.75 109 SER A N 1
ATOM 846 C CA . SER A 1 109 ? 43.583 10.762 -39.394 1.00 78.75 109 SER A CA 1
ATOM 847 C C . SER A 1 109 ? 42.680 11.202 -40.552 1.00 78.75 109 SER A C 1
ATOM 849 O O . SER A 1 109 ? 43.080 11.135 -41.715 1.00 78.75 109 SER A O 1
ATOM 851 N N . LYS A 1 110 ? 41.476 11.710 -40.251 1.00 72.56 110 LYS A N 1
ATOM 852 C CA . LYS A 1 110 ? 40.523 12.195 -41.262 1.00 72.56 110 LYS A CA 1
ATOM 853 C C . LYS A 1 110 ? 40.840 13.584 -41.815 1.00 72.56 110 LYS A C 1
ATOM 855 O O . LYS A 1 110 ? 40.394 13.887 -42.920 1.00 72.56 110 LYS A O 1
ATOM 860 N N . VAL A 1 111 ? 41.624 14.398 -41.108 1.00 54.25 111 VAL A N 1
ATOM 861 C CA . VAL A 1 111 ? 42.036 15.740 -41.552 1.00 54.25 111 VAL A CA 1
ATOM 862 C C . VAL A 1 111 ? 43.565 15.824 -41.691 1.00 54.25 111 VAL A C 1
ATOM 864 O O . VAL A 1 111 ? 44.232 16.465 -40.874 1.00 54.25 111 VAL A O 1
ATOM 867 N N . PRO A 1 112 ? 44.171 15.226 -42.734 1.00 47.53 112 PRO A N 1
ATOM 868 C CA . PRO A 1 112 ? 45.578 15.456 -43.010 1.00 47.53 112 PRO A CA 1
ATOM 869 C C . PRO A 1 112 ? 45.736 16.842 -43.655 1.00 47.53 112 PRO A C 1
ATOM 871 O O . PRO A 1 112 ? 45.336 17.063 -44.794 1.00 47.53 112 PRO A O 1
ATOM 874 N N . GLY A 1 113 ? 46.344 17.789 -42.932 1.00 56.09 113 GLY A N 1
ATOM 875 C CA . GLY A 1 113 ? 46.957 18.969 -43.558 1.00 56.09 113 GLY A CA 1
ATOM 876 C C . GLY A 1 113 ? 46.292 20.338 -43.367 1.00 56.09 113 GLY A C 1
ATOM 877 O O . GLY A 1 113 ? 46.713 21.284 -44.027 1.00 56.09 113 GLY A O 1
ATOM 878 N N . ALA A 1 114 ? 45.358 20.530 -42.432 1.00 47.97 114 ALA A N 1
ATOM 879 C CA . ALA A 1 114 ? 44.828 21.871 -42.109 1.00 47.97 114 ALA A CA 1
ATOM 880 C C . ALA A 1 114 ? 45.780 22.732 -41.238 1.00 47.97 114 ALA A C 1
ATOM 882 O O . ALA A 1 114 ? 45.344 23.581 -40.466 1.00 47.97 114 ALA A O 1
ATOM 883 N N . GLY A 1 115 ? 47.092 22.500 -41.332 1.00 52.34 115 GLY A N 1
ATOM 884 C CA . GLY A 1 115 ? 48.091 23.059 -40.423 1.00 52.34 115 GLY A CA 1
ATOM 885 C C . GLY A 1 115 ? 49.421 23.389 -41.088 1.00 52.34 115 GLY A C 1
ATOM 886 O O . GLY A 1 115 ? 50.460 23.130 -40.495 1.00 52.34 115 GLY A O 1
ATOM 887 N N . ARG A 1 116 ? 49.425 23.907 -42.324 1.00 46.16 116 ARG A N 1
ATOM 888 C CA . ARG A 1 116 ? 50.562 24.675 -42.872 1.00 46.16 116 ARG A CA 1
ATOM 889 C C . ARG A 1 116 ? 50.197 25.323 -44.206 1.00 46.16 116 ARG A C 1
ATOM 891 O O . ARG A 1 116 ? 50.417 24.754 -45.267 1.00 46.16 116 ARG A O 1
ATOM 898 N N . VAL A 1 117 ? 49.696 26.551 -44.151 1.00 45.09 117 VAL A N 1
ATOM 899 C CA . VAL A 1 117 ? 49.817 27.485 -45.276 1.00 45.09 117 VAL A CA 1
ATOM 900 C C . VAL A 1 117 ? 50.523 28.720 -44.715 1.00 45.09 117 VAL A C 1
ATOM 902 O O . VAL A 1 117 ? 49.953 29.372 -43.840 1.00 45.09 117 VAL A O 1
ATOM 905 N N . PRO A 1 118 ? 51.784 29.006 -45.094 1.00 44.66 118 PRO A N 1
ATOM 906 C CA . PRO A 1 118 ? 52.437 30.238 -44.674 1.00 44.66 118 PRO A CA 1
ATOM 907 C C . PRO A 1 118 ? 51.677 31.431 -45.260 1.00 44.66 118 PRO A C 1
ATOM 909 O O . PRO A 1 118 ? 51.296 31.423 -46.430 1.00 44.66 118 PRO A O 1
ATOM 912 N N . ALA A 1 119 ? 51.433 32.431 -44.414 1.00 44.84 119 ALA A N 1
ATOM 913 C CA . ALA A 1 119 ? 50.774 33.672 -44.783 1.00 44.84 119 ALA A CA 1
ATOM 914 C C . ALA A 1 119 ? 51.580 34.387 -45.880 1.00 44.84 119 ALA A C 1
ATOM 916 O O . ALA A 1 119 ? 52.699 34.832 -45.634 1.00 44.84 119 ALA A O 1
ATOM 917 N N . ALA A 1 120 ? 51.009 34.472 -47.079 1.00 46.69 120 ALA A N 1
ATOM 918 C CA . ALA A 1 120 ? 51.426 35.403 -48.117 1.00 46.69 120 ALA A CA 1
ATOM 919 C C . ALA A 1 120 ? 50.303 36.433 -48.308 1.00 46.69 120 ALA A C 1
ATOM 921 O O . ALA A 1 120 ? 49.123 36.071 -48.326 1.00 46.69 120 ALA A O 1
ATOM 922 N N . ASP A 1 121 ? 50.693 37.705 -48.370 1.00 43.50 121 ASP A N 1
ATOM 923 C CA . ASP A 1 121 ? 49.829 38.886 -48.305 1.00 43.50 121 ASP A CA 1
ATOM 924 C C . ASP A 1 121 ? 48.739 38.945 -49.399 1.00 43.50 121 ASP A C 1
ATOM 926 O O . ASP A 1 121 ? 48.953 38.477 -50.521 1.00 43.50 121 ASP A O 1
ATOM 930 N N . PRO A 1 122 ? 47.561 39.542 -49.119 1.00 50.78 122 PRO A N 1
ATOM 931 C CA . PRO A 1 122 ? 46.452 39.574 -50.067 1.00 50.78 122 PRO A CA 1
ATOM 932 C C . PRO A 1 122 ? 46.544 40.750 -51.057 1.00 50.78 122 PRO A C 1
ATOM 934 O O . PRO A 1 122 ? 46.377 41.911 -50.684 1.00 50.78 122 PRO A O 1
ATOM 937 N N . GLU A 1 123 ? 46.697 40.443 -52.348 1.00 45.69 123 GLU A N 1
ATOM 938 C CA . GLU A 1 123 ? 46.405 41.381 -53.441 1.00 45.69 123 GLU A CA 1
ATOM 939 C C . GLU A 1 123 ? 44.879 41.599 -53.626 1.00 45.69 123 GLU A C 1
ATOM 941 O O . GLU A 1 123 ? 44.096 40.645 -53.547 1.00 45.69 123 GLU A O 1
ATOM 946 N N . PRO A 1 124 ? 44.413 42.829 -53.930 1.00 53.12 124 PRO A N 1
ATOM 947 C CA . PRO A 1 124 ? 42.992 43.204 -53.865 1.00 53.12 124 PRO A CA 1
ATOM 948 C C . PRO A 1 124 ? 42.108 42.799 -55.067 1.00 53.12 124 PRO A C 1
ATOM 950 O O . PRO A 1 124 ? 40.954 43.222 -55.145 1.00 53.12 124 PRO A O 1
ATOM 953 N N . HIS A 1 125 ? 42.572 41.957 -55.992 1.00 49.41 125 HIS A N 1
ATOM 954 C CA . HIS A 1 125 ? 41.900 41.758 -57.291 1.00 49.41 125 HIS A CA 1
ATOM 955 C C . HIS A 1 125 ? 40.919 40.564 -57.358 1.00 49.41 125 HIS A C 1
ATOM 957 O O . HIS A 1 125 ? 40.200 40.413 -58.341 1.00 49.41 125 HIS A O 1
ATOM 963 N N . LEU A 1 126 ? 40.822 39.722 -56.317 1.00 50.38 126 LEU A N 1
ATOM 964 C CA . LEU A 1 126 ? 40.056 38.455 -56.349 1.00 50.38 126 LEU A CA 1
ATOM 965 C C . LEU A 1 126 ? 38.726 38.474 -55.569 1.00 50.38 126 LEU A C 1
ATOM 967 O O . LEU A 1 126 ? 38.204 37.428 -55.176 1.00 50.38 126 LEU A O 1
ATOM 971 N N . ARG A 1 127 ? 38.142 39.654 -55.320 1.00 52.88 127 ARG A N 1
ATOM 972 C CA . ARG A 1 127 ? 36.879 39.753 -54.559 1.00 52.88 127 ARG A CA 1
ATOM 973 C C . ARG A 1 127 ? 35.643 39.317 -55.365 1.00 52.88 127 ARG A C 1
ATOM 975 O O . ARG A 1 127 ? 34.661 38.912 -54.750 1.00 52.88 127 ARG A O 1
ATOM 982 N N . GLY A 1 128 ? 35.711 39.351 -56.701 1.00 48.28 128 GLY A N 1
ATOM 983 C CA . GLY A 1 128 ? 34.609 38.983 -57.605 1.00 48.28 128 GLY A CA 1
ATOM 984 C C . GLY A 1 128 ? 34.362 37.472 -57.706 1.00 48.28 128 GLY A C 1
ATOM 985 O O . GLY A 1 128 ? 33.287 37.003 -57.348 1.00 48.28 128 GLY A O 1
ATOM 986 N N . GLY A 1 129 ? 35.376 36.682 -58.078 1.00 50.28 129 GLY A N 1
ATOM 987 C CA . GLY A 1 129 ? 35.225 35.227 -58.287 1.00 50.28 129 GLY A CA 1
ATOM 988 C C . GLY A 1 129 ? 34.962 34.404 -57.016 1.00 50.28 129 GLY A C 1
ATOM 989 O O . GLY A 1 129 ? 34.515 33.262 -57.081 1.00 50.28 129 GLY A O 1
ATOM 990 N N . ARG A 1 130 ? 35.186 34.980 -55.826 1.00 51.31 130 ARG A N 1
ATOM 991 C CA . ARG A 1 130 ? 34.955 34.300 -54.539 1.00 51.31 130 ARG A CA 1
ATOM 992 C C . ARG A 1 130 ? 33.472 34.232 -54.153 1.00 51.31 130 ARG A C 1
ATOM 994 O O . ARG A 1 130 ? 33.125 33.491 -53.236 1.00 51.31 130 ARG A O 1
ATOM 1001 N N . ALA A 1 131 ? 32.604 35.045 -54.757 1.00 53.12 131 ALA A N 1
ATOM 1002 C CA . ALA A 1 131 ? 31.170 35.051 -54.456 1.00 53.12 131 ALA A CA 1
ATOM 1003 C C . ALA A 1 131 ? 30.415 33.954 -55.228 1.00 53.12 131 ALA A C 1
ATOM 1005 O O . ALA A 1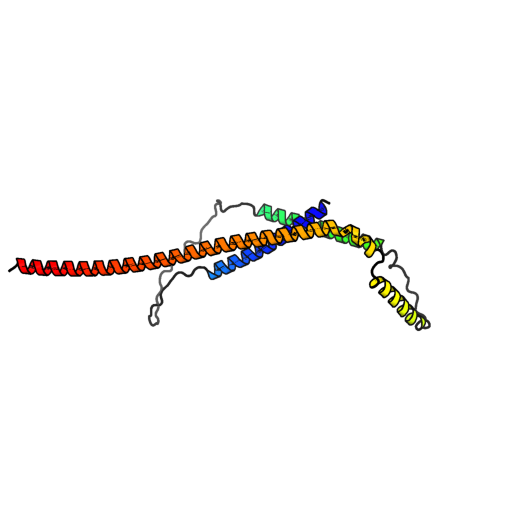 131 ? 29.646 33.220 -54.614 1.00 53.12 131 ALA A O 1
ATOM 1006 N N . GLU A 1 132 ? 30.709 33.777 -56.518 1.00 57.19 132 GLU A N 1
ATOM 1007 C CA . GLU A 1 132 ? 30.069 32.763 -57.373 1.00 57.19 132 GLU A CA 1
ATOM 1008 C C . GLU A 1 132 ? 30.500 31.337 -57.003 1.00 57.19 132 GLU A C 1
ATOM 1010 O O . GLU A 1 132 ? 29.649 30.490 -56.739 1.00 57.19 132 GLU A O 1
ATOM 1015 N N . GLY A 1 133 ? 31.802 31.093 -56.801 1.00 58.41 133 GLY A N 1
ATOM 1016 C CA . GLY A 1 133 ? 32.293 29.774 -56.371 1.00 58.41 133 GLY A CA 1
ATOM 1017 C C . GLY A 1 133 ? 31.804 29.346 -54.980 1.00 58.41 133 GLY A C 1
ATOM 1018 O O . GLY A 1 133 ? 31.723 28.156 -54.686 1.00 58.41 133 GLY A O 1
ATOM 1019 N N . ARG A 1 134 ? 31.422 30.300 -54.116 1.00 57.84 134 ARG A N 1
ATOM 1020 C CA . ARG A 1 134 ? 30.770 29.985 -52.835 1.00 57.84 134 ARG A CA 1
ATOM 1021 C C . ARG A 1 134 ? 29.315 29.591 -53.009 1.00 57.84 134 ARG A C 1
ATOM 1023 O O . ARG A 1 134 ? 28.885 28.727 -52.268 1.00 57.84 134 ARG A O 1
ATOM 1030 N N . GLY A 1 135 ? 28.573 30.182 -53.945 1.00 59.31 135 GLY A N 1
ATOM 1031 C CA . GLY A 1 135 ? 27.177 29.810 -54.194 1.00 59.31 135 GLY A CA 1
ATOM 1032 C C . GLY A 1 135 ? 27.050 28.377 -54.711 1.00 59.31 135 GLY A C 1
ATOM 1033 O O . GLY A 1 135 ? 26.235 27.609 -54.207 1.00 59.31 135 GLY A O 1
ATOM 1034 N N . GLU A 1 136 ? 27.922 27.990 -55.641 1.00 63.75 136 GLU A N 1
ATOM 1035 C CA . GLU A 1 136 ? 27.965 26.633 -56.196 1.00 63.75 136 GLU A CA 1
ATOM 1036 C C . GLU A 1 136 ? 28.526 25.619 -55.193 1.00 63.75 136 GLU A C 1
ATOM 1038 O O . GLU A 1 136 ? 27.933 24.565 -54.987 1.00 63.75 136 GLU A O 1
ATOM 1043 N N . SER A 1 137 ? 29.606 25.956 -54.479 1.00 66.00 137 SER A N 1
ATOM 1044 C CA . SER A 1 137 ? 30.156 25.097 -53.421 1.00 66.00 137 SER A CA 1
ATOM 1045 C C . SER A 1 137 ? 29.182 24.919 -52.254 1.00 66.00 137 SER A C 1
ATOM 1047 O O . SER A 1 137 ? 29.067 23.820 -51.717 1.00 66.00 137 SER A O 1
ATOM 1049 N N . TRP A 1 138 ? 28.435 25.965 -51.895 1.00 60.69 138 TRP A N 1
ATOM 1050 C CA . TRP A 1 138 ? 27.372 25.914 -50.891 1.00 60.69 138 TRP A CA 1
ATOM 1051 C C . TRP A 1 138 ? 26.179 25.091 -51.382 1.00 60.69 138 TRP A C 1
ATOM 1053 O O . TRP A 1 138 ? 25.649 24.293 -50.619 1.00 60.69 138 TRP A O 1
ATOM 1063 N N . GLY A 1 139 ? 25.803 25.205 -52.660 1.00 68.06 139 GLY A N 1
ATOM 1064 C CA . GLY A 1 139 ? 24.775 24.368 -53.285 1.00 68.06 139 GLY A CA 1
ATOM 1065 C C . GLY A 1 139 ? 25.157 22.885 -53.350 1.00 68.06 139 GLY A C 1
ATOM 1066 O O . GLY A 1 139 ? 24.331 22.029 -53.054 1.00 68.06 139 GLY A O 1
ATOM 1067 N N . MET A 1 140 ? 26.419 22.567 -53.651 1.00 66.69 140 MET A N 1
ATOM 1068 C CA . MET A 1 140 ? 26.938 21.193 -53.637 1.00 66.69 140 MET A CA 1
ATOM 1069 C C . MET A 1 140 ? 27.069 20.644 -52.213 1.00 66.69 140 MET A C 1
ATOM 1071 O O . MET A 1 140 ? 26.706 19.499 -51.966 1.00 66.69 140 MET A O 1
ATOM 1075 N N . PHE A 1 141 ? 27.531 21.460 -51.263 1.00 66.94 141 PHE A N 1
ATOM 1076 C CA . PHE A 1 141 ? 27.609 21.095 -49.848 1.00 66.94 141 PHE A CA 1
ATOM 1077 C C . PHE A 1 141 ? 26.220 20.805 -49.271 1.00 66.94 141 PHE A C 1
ATOM 1079 O O . PHE A 1 141 ? 26.025 19.763 -48.655 1.00 66.94 141 PHE A O 1
ATOM 1086 N N . TRP A 1 142 ? 25.227 21.656 -49.545 1.00 57.91 142 TRP A N 1
ATOM 1087 C CA . TRP A 1 142 ? 23.841 21.386 -49.160 1.00 57.91 142 TRP A CA 1
ATOM 1088 C C . TRP A 1 142 ? 23.223 20.216 -49.927 1.00 57.91 142 TRP A C 1
ATOM 1090 O O . TRP A 1 142 ? 22.442 19.481 -49.338 1.00 57.91 142 TRP A O 1
ATOM 1100 N N . GLY A 1 143 ? 23.602 19.979 -51.186 1.00 65.81 143 GLY A N 1
ATOM 1101 C CA . GLY A 1 143 ? 23.190 18.794 -51.945 1.00 65.81 143 GLY A CA 1
ATOM 1102 C C . GLY A 1 143 ? 23.749 17.479 -51.385 1.00 65.81 143 GLY A C 1
ATOM 1103 O O . GLY A 1 143 ? 23.064 16.464 -51.430 1.00 65.81 143 GLY A O 1
ATOM 1104 N N . VAL A 1 144 ? 24.953 17.500 -50.804 1.00 61.91 144 VAL A N 1
ATOM 1105 C CA . VAL A 1 144 ? 25.583 16.354 -50.118 1.00 61.91 144 VAL A CA 1
ATOM 1106 C C . VAL A 1 144 ? 25.059 16.180 -48.688 1.00 61.91 144 VAL A C 1
ATOM 1108 O O . VAL A 1 144 ? 24.941 15.056 -48.217 1.00 61.91 144 VAL A O 1
ATOM 1111 N N . VAL A 1 145 ? 24.727 17.276 -47.999 1.00 59.69 145 VAL A N 1
ATOM 1112 C CA . VAL A 1 145 ? 24.218 17.262 -46.615 1.00 59.69 145 VAL A CA 1
ATOM 1113 C C . VAL A 1 145 ? 22.711 16.980 -46.540 1.00 59.69 145 VAL A C 1
ATOM 1115 O O . VAL A 1 145 ? 22.260 16.395 -45.561 1.00 59.69 145 VAL A O 1
ATOM 1118 N N . GLN A 1 146 ? 21.924 17.385 -47.544 1.00 52.47 146 GLN A N 1
ATOM 1119 C CA . GLN A 1 146 ? 20.469 17.155 -47.599 1.00 52.47 146 GLN A CA 1
ATOM 1120 C C . GLN A 1 146 ? 20.044 16.081 -48.610 1.00 52.47 146 GLN A C 1
ATOM 1122 O O . GLN A 1 146 ? 18.884 15.670 -48.598 1.00 52.47 146 GLN A O 1
ATOM 1127 N N . GLY A 1 147 ? 20.934 15.618 -49.491 1.00 57.12 147 GLY A N 1
ATOM 1128 C CA . GLY A 1 147 ? 20.654 14.462 -50.335 1.00 57.12 147 GLY A CA 1
ATOM 1129 C C . GLY A 1 147 ? 20.625 13.199 -49.470 1.00 57.12 147 GLY A C 1
ATOM 1130 O O . GLY A 1 147 ? 21.623 12.933 -48.800 1.00 57.12 147 GLY A O 1
ATOM 1131 N N . PRO A 1 148 ? 19.528 12.417 -49.440 1.00 57.47 148 PRO A N 1
ATOM 1132 C CA . PRO A 1 148 ? 19.544 11.132 -48.756 1.00 57.47 148 PRO A CA 1
ATOM 1133 C C . PRO A 1 148 ? 20.652 10.274 -49.373 1.00 57.47 148 PRO A C 1
ATOM 1135 O O . PRO A 1 148 ? 20.693 10.092 -50.591 1.00 57.47 148 PRO A O 1
ATOM 1138 N N . ASP A 1 149 ? 21.571 9.804 -48.531 1.00 59.72 149 ASP A N 1
ATOM 1139 C CA . ASP A 1 149 ? 22.706 8.971 -48.921 1.00 59.72 149 ASP A CA 1
ATOM 1140 C C . ASP A 1 149 ? 22.222 7.822 -49.837 1.00 59.72 149 ASP A C 1
ATOM 1142 O O . ASP A 1 149 ? 21.320 7.075 -49.445 1.00 59.72 149 ASP A O 1
ATOM 1146 N N . PRO A 1 150 ? 22.764 7.652 -51.060 1.00 59.69 150 PRO A N 1
ATOM 1147 C CA . PRO A 1 150 ? 22.324 6.610 -51.992 1.00 59.69 150 PRO A CA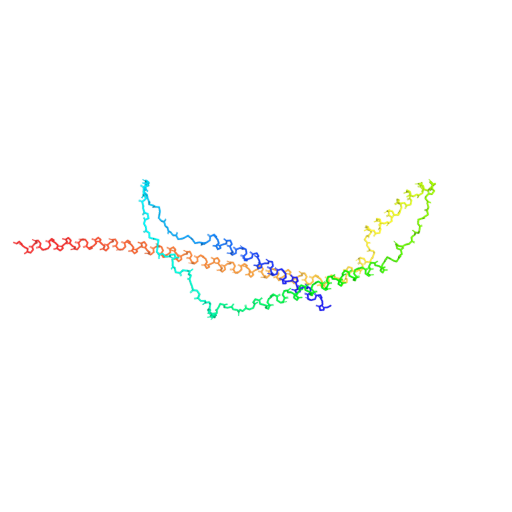 1
ATOM 1148 C C . PRO A 1 150 ? 22.558 5.182 -51.472 1.00 59.69 150 PRO A C 1
ATOM 1150 O O . PRO A 1 150 ? 22.042 4.227 -52.053 1.00 59.69 150 PRO A O 1
ATOM 1153 N N . THR A 1 151 ? 23.304 5.013 -50.375 1.00 58.44 151 THR A N 1
ATOM 1154 C CA . THR A 1 151 ? 23.468 3.724 -49.685 1.00 58.44 151 THR A CA 1
ATOM 1155 C C . THR A 1 151 ? 22.367 3.433 -48.657 1.00 58.44 151 THR A C 1
ATOM 1157 O O . THR A 1 151 ? 22.134 2.271 -48.317 1.00 58.44 151 THR A O 1
ATOM 1160 N N . TRP A 1 152 ? 21.620 4.450 -48.220 1.00 57.16 152 TRP A N 1
ATOM 1161 C CA . TRP A 1 152 ? 20.568 4.343 -47.205 1.00 57.16 152 TRP A CA 1
ATOM 1162 C C . TRP A 1 152 ? 19.394 3.419 -47.594 1.00 57.16 152 TRP A C 1
ATOM 1164 O O . TRP A 1 152 ? 19.006 2.588 -46.770 1.00 57.16 152 TRP A O 1
ATOM 1174 N N . PRO A 1 153 ? 18.861 3.442 -48.839 1.00 64.38 153 PRO A N 1
ATOM 1175 C CA . PRO A 1 153 ? 17.780 2.535 -49.241 1.00 64.38 153 PRO A CA 1
ATOM 1176 C C . PRO A 1 153 ? 18.243 1.075 -49.398 1.00 64.38 153 PRO A C 1
ATOM 1178 O O . PRO A 1 153 ? 17.445 0.152 -49.274 1.00 64.38 153 PRO A O 1
ATOM 1181 N N . LEU A 1 154 ? 19.535 0.853 -49.666 1.00 63.41 154 LEU A N 1
ATOM 1182 C CA . LEU A 1 154 ? 20.141 -0.475 -49.839 1.00 63.41 154 LEU A CA 1
ATOM 1183 C C . LEU A 1 154 ? 20.512 -1.141 -48.507 1.00 63.41 154 LEU A C 1
ATOM 1185 O O . LEU A 1 154 ? 20.528 -2.367 -48.421 1.00 63.41 154 LEU A O 1
ATOM 1189 N N . LEU A 1 155 ? 20.783 -0.349 -47.467 1.00 58.38 155 LEU A N 1
ATOM 1190 C CA . LEU A 1 155 ? 21.033 -0.821 -46.099 1.00 58.38 155 LEU A CA 1
ATOM 1191 C C . LEU A 1 155 ? 19.734 -1.029 -45.304 1.00 58.38 155 LEU A C 1
ATOM 1193 O O . LEU A 1 155 ? 19.725 -1.755 -44.309 1.00 58.38 155 LEU A O 1
ATOM 1197 N N . GLN A 1 156 ? 18.624 -0.454 -45.774 1.00 60.12 156 GLN A N 1
ATOM 1198 C CA . GLN A 1 156 ? 17.312 -0.546 -45.142 1.00 60.12 156 GLN A CA 1
ATOM 1199 C C . GLN A 1 156 ? 16.799 -1.975 -44.893 1.00 60.12 156 GLN A C 1
ATOM 1201 O O . GLN A 1 156 ? 16.175 -2.144 -43.863 1.00 60.12 156 GLN A O 1
ATOM 1206 N N . PRO A 1 157 ? 17.040 -3.013 -45.719 1.00 58.53 157 PRO A N 1
ATOM 1207 C CA . PRO A 1 157 ? 16.631 -4.386 -45.393 1.00 58.53 157 PRO A CA 1
ATOM 1208 C C . PRO A 1 157 ? 17.619 -5.169 -44.500 1.00 58.53 157 PRO A C 1
ATOM 1210 O O . PRO A 1 157 ? 17.287 -6.274 -44.079 1.00 58.53 157 PRO A O 1
ATOM 1213 N N . LEU A 1 158 ? 18.812 -4.638 -44.192 1.00 59.03 158 LEU A N 1
ATOM 1214 C CA . LEU A 1 158 ? 19.871 -5.374 -43.475 1.00 59.03 158 LEU A CA 1
ATOM 1215 C C . LEU A 1 158 ? 19.858 -5.159 -41.944 1.00 59.03 158 LEU A C 1
ATOM 1217 O O . LEU A 1 158 ? 20.316 -6.016 -41.195 1.00 59.03 158 LEU A O 1
ATOM 1221 N N . PHE A 1 159 ? 19.297 -4.043 -41.476 1.00 59.53 159 PHE A N 1
ATOM 1222 C CA . PHE A 1 159 ? 19.173 -3.651 -40.060 1.00 59.53 159 PHE A CA 1
ATOM 1223 C C . PHE A 1 159 ? 17.791 -3.841 -39.358 1.00 59.53 159 PHE A C 1
ATOM 1225 O O . PHE A 1 159 ? 17.788 -3.829 -38.123 1.00 59.53 159 PHE A O 1
ATOM 1232 N N . PRO A 1 160 ? 16.625 -4.020 -40.031 1.00 66.00 160 PRO A N 1
ATOM 1233 C CA . PRO A 1 160 ? 15.306 -4.006 -39.375 1.00 66.00 160 PRO A CA 1
ATOM 1234 C C . PRO A 1 160 ? 14.909 -5.220 -38.531 1.00 66.00 160 PRO A C 1
ATOM 1236 O O . PRO A 1 160 ? 14.371 -5.000 -37.455 1.00 66.00 160 PRO A O 1
ATOM 1239 N N . PRO A 1 161 ? 15.110 -6.492 -38.932 1.00 68.19 161 PRO A N 1
ATOM 1240 C CA . PRO A 1 161 ? 14.367 -7.588 -38.302 1.00 68.19 161 PRO A CA 1
ATOM 1241 C C . PRO A 1 161 ? 14.823 -7.882 -36.868 1.00 68.19 161 PRO A C 1
ATOM 1243 O O . PRO A 1 161 ? 13.997 -8.193 -36.015 1.00 68.19 161 PRO A O 1
ATOM 1246 N N . GLN A 1 162 ? 16.120 -7.738 -36.575 1.00 70.50 162 GLN A N 1
ATOM 1247 C CA . GLN A 1 162 ? 16.643 -7.920 -35.218 1.00 70.50 162 GLN A CA 1
ATOM 1248 C C . GLN A 1 162 ? 16.308 -6.727 -34.313 1.00 70.50 162 GLN A C 1
ATOM 1250 O O . GLN A 1 162 ? 15.915 -6.928 -33.169 1.00 70.50 162 GLN A O 1
ATOM 1255 N N . ASN A 1 163 ? 16.402 -5.497 -34.827 1.00 76.06 163 ASN A N 1
ATOM 1256 C CA . ASN A 1 163 ? 15.997 -4.304 -34.081 1.00 76.06 163 ASN A CA 1
ATOM 1257 C C . ASN A 1 163 ? 14.493 -4.291 -33.801 1.00 76.06 163 ASN A C 1
ATOM 1259 O O . ASN A 1 163 ? 14.079 -3.990 -32.690 1.00 76.06 163 ASN A O 1
ATOM 1263 N N . GLU A 1 164 ? 13.667 -4.654 -34.778 1.00 83.88 164 GLU A N 1
ATOM 1264 C CA . GLU A 1 164 ? 12.224 -4.758 -34.589 1.00 83.88 164 GLU A CA 1
ATOM 1265 C C . GLU A 1 164 ? 11.844 -5.871 -33.607 1.00 83.88 164 GLU A C 1
ATOM 1267 O O . GLU A 1 164 ? 10.890 -5.706 -32.850 1.00 83.88 164 GLU A O 1
ATOM 1272 N N . ALA A 1 165 ? 12.559 -7.001 -33.612 1.00 86.44 165 ALA A N 1
ATOM 1273 C CA . ALA A 1 165 ? 12.352 -8.071 -32.640 1.00 86.44 165 ALA A CA 1
ATOM 1274 C C . ALA A 1 165 ? 12.721 -7.616 -31.221 1.00 86.44 165 ALA A C 1
ATOM 1276 O O . ALA A 1 165 ? 11.914 -7.780 -30.312 1.00 86.44 165 ALA A O 1
ATOM 1277 N N . LEU A 1 166 ? 13.877 -6.965 -31.047 1.00 85.06 166 LEU A N 1
ATOM 1278 C CA . LEU A 1 166 ? 14.288 -6.393 -29.760 1.00 85.06 166 LEU A CA 1
ATOM 1279 C C . LEU A 1 166 ? 13.301 -5.321 -29.276 1.00 85.06 166 LEU A C 1
ATOM 1281 O O . LEU A 1 166 ? 12.900 -5.331 -28.120 1.00 85.06 166 LEU A O 1
ATOM 1285 N N . GLN A 1 167 ? 12.832 -4.440 -30.163 1.00 88.31 167 GLN A N 1
ATOM 1286 C CA . GLN A 1 167 ? 11.819 -3.436 -29.822 1.00 88.31 167 GLN A CA 1
ATOM 1287 C C . GLN A 1 167 ? 10.454 -4.046 -29.476 1.00 88.31 167 GLN A C 1
ATOM 1289 O O . GLN A 1 167 ? 9.724 -3.470 -28.674 1.00 88.31 167 GLN A O 1
ATOM 1294 N N . ARG A 1 168 ? 10.065 -5.172 -30.093 1.00 91.56 168 ARG A N 1
ATOM 1295 C CA . ARG A 1 168 ? 8.857 -5.914 -29.691 1.00 91.56 168 ARG A CA 1
ATOM 1296 C C . ARG A 1 168 ? 9.030 -6.521 -28.304 1.00 91.56 168 ARG A C 1
ATOM 1298 O O . ARG A 1 168 ? 8.173 -6.280 -27.470 1.00 91.56 168 ARG A O 1
ATOM 1305 N N . GLN A 1 169 ? 10.154 -7.186 -28.039 1.00 93.00 169 GLN A N 1
ATOM 1306 C CA . GLN A 1 169 ? 10.440 -7.755 -26.719 1.00 93.00 169 GLN A CA 1
ATOM 1307 C C . GLN A 1 169 ? 10.490 -6.693 -25.618 1.00 93.00 169 GLN A C 1
ATOM 130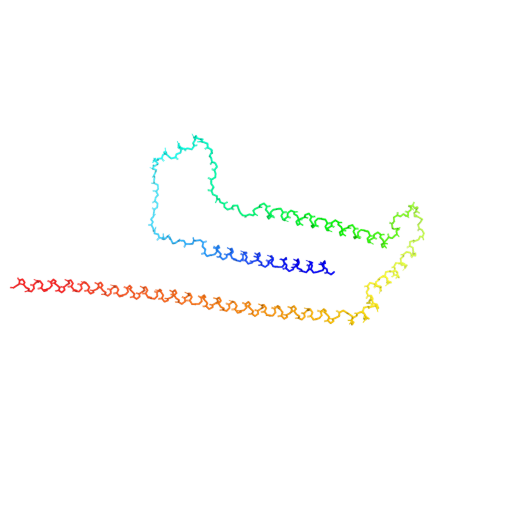9 O O . GLN A 1 169 ? 9.990 -6.930 -24.527 1.00 93.00 169 GLN A O 1
ATOM 1314 N N . MET A 1 170 ? 11.051 -5.513 -25.898 1.00 91.88 170 MET A N 1
ATOM 1315 C CA . MET A 1 170 ? 11.023 -4.398 -24.949 1.00 91.88 170 MET A CA 1
ATOM 1316 C C . MET A 1 170 ? 9.595 -3.951 -24.638 1.00 91.88 170 MET A C 1
ATOM 1318 O O . MET A 1 170 ? 9.274 -3.771 -23.472 1.00 91.88 170 MET A O 1
ATOM 1322 N N . ARG A 1 171 ? 8.735 -3.812 -25.656 1.00 94.50 171 ARG A N 1
ATOM 1323 C CA . ARG A 1 171 ? 7.325 -3.448 -25.448 1.00 94.50 171 ARG A CA 1
ATOM 1324 C C . ARG A 1 171 ? 6.559 -4.517 -24.677 1.00 94.50 171 ARG A C 1
ATOM 1326 O O . ARG A 1 171 ? 5.872 -4.180 -23.731 1.00 94.50 171 ARG A O 1
ATOM 1333 N N . GLU A 1 172 ? 6.718 -5.785 -25.048 1.00 94.81 172 GLU A N 1
ATOM 1334 C CA . GLU A 1 172 ? 6.091 -6.914 -24.348 1.00 94.81 172 GLU A CA 1
ATOM 1335 C C . GLU A 1 172 ? 6.503 -6.941 -22.870 1.00 94.81 172 GLU A C 1
ATOM 1337 O O . GLU A 1 172 ? 5.655 -7.064 -21.996 1.00 94.81 172 GLU A O 1
ATOM 1342 N N . MET A 1 173 ? 7.790 -6.733 -22.583 1.00 91.56 173 MET A N 1
ATOM 1343 C CA . MET A 1 173 ? 8.300 -6.645 -21.217 1.00 91.56 173 MET A CA 1
ATOM 1344 C C . MET A 1 173 ? 7.762 -5.416 -20.464 1.00 91.56 173 MET A C 1
ATOM 1346 O O . MET A 1 173 ? 7.428 -5.517 -19.287 1.00 91.56 173 MET A O 1
ATOM 1350 N N . GLU A 1 174 ? 7.679 -4.250 -21.112 1.00 94.25 174 GLU A N 1
ATOM 1351 C CA . GLU A 1 174 ? 7.087 -3.039 -20.525 1.00 94.25 174 GLU A CA 1
ATOM 1352 C C . GLU A 1 174 ? 5.593 -3.223 -20.214 1.00 94.25 174 GLU A C 1
ATOM 1354 O O . GLU A 1 174 ? 5.144 -2.796 -19.150 1.00 94.25 174 GLU A O 1
ATOM 1359 N N . ASP A 1 175 ? 4.849 -3.894 -21.096 1.00 95.75 175 ASP A N 1
ATOM 1360 C CA . ASP A 1 175 ? 3.433 -4.216 -20.908 1.00 95.75 175 ASP A CA 1
ATOM 1361 C C . ASP A 1 175 ? 3.245 -5.227 -19.762 1.00 95.75 175 ASP A C 1
ATOM 1363 O O . ASP A 1 175 ? 2.430 -4.988 -18.871 1.00 95.75 175 ASP A O 1
ATOM 1367 N N . GLU A 1 176 ? 4.044 -6.301 -19.718 1.00 96.56 176 GLU A N 1
ATOM 1368 C CA . GLU A 1 176 ? 4.021 -7.291 -18.629 1.00 96.56 176 GLU A CA 1
ATOM 1369 C C . GLU A 1 176 ? 4.331 -6.651 -17.271 1.00 96.56 176 GLU A C 1
ATOM 1371 O O . GLU A 1 176 ? 3.614 -6.883 -16.296 1.00 96.56 176 GLU A O 1
ATOM 1376 N N . PHE A 1 177 ? 5.356 -5.795 -17.190 1.00 95.31 177 PHE A N 1
ATOM 1377 C CA . PHE A 1 177 ? 5.634 -5.054 -15.959 1.00 95.31 177 PHE A CA 1
ATOM 1378 C C . PHE A 1 177 ? 4.517 -4.069 -15.615 1.00 95.31 177 PHE A C 1
ATOM 1380 O O . PHE A 1 177 ? 4.222 -3.878 -14.436 1.00 95.31 177 PHE A O 1
ATOM 1387 N N . GLY A 1 178 ? 3.878 -3.454 -16.612 1.00 96.12 178 GLY A N 1
ATOM 1388 C CA . GLY A 1 178 ? 2.701 -2.613 -16.409 1.00 96.12 178 GLY A CA 1
ATOM 1389 C C . GLY A 1 178 ? 1.547 -3.386 -15.767 1.00 96.12 178 GLY A C 1
ATOM 1390 O O . GLY A 1 178 ? 0.955 -2.910 -14.796 1.00 96.12 178 GLY A O 1
ATOM 1391 N N . GLU A 1 179 ? 1.273 -4.598 -16.252 1.00 96.81 179 GLU A N 1
ATOM 1392 C CA . GLU A 1 179 ? 0.285 -5.502 -15.659 1.00 96.81 179 GLU A CA 1
ATOM 1393 C C . GLU A 1 179 ? 0.687 -5.942 -14.246 1.00 96.81 179 GLU A C 1
ATOM 1395 O O . GLU A 1 179 ? -0.144 -5.926 -13.337 1.00 96.81 179 GLU A O 1
ATOM 1400 N N . GLU A 1 180 ? 1.956 -6.290 -14.020 1.00 97.25 180 GLU A N 1
ATOM 1401 C CA . GLU A 1 180 ? 2.443 -6.711 -12.704 1.00 97.25 180 GLU A CA 1
ATOM 1402 C C . GLU A 1 180 ? 2.333 -5.581 -11.671 1.00 97.25 180 GLU A C 1
ATOM 1404 O O . GLU A 1 180 ? 1.842 -5.794 -10.562 1.00 97.25 180 GLU A O 1
ATOM 1409 N N . ILE A 1 181 ? 2.706 -4.355 -12.051 1.00 97.62 181 ILE A N 1
ATOM 1410 C CA . ILE A 1 181 ? 2.536 -3.154 -11.225 1.00 97.62 181 ILE A CA 1
ATOM 1411 C C . ILE A 1 181 ? 1.054 -2.915 -10.923 1.00 97.62 181 ILE A C 1
ATOM 1413 O O . ILE A 1 181 ? 0.720 -2.629 -9.773 1.00 97.62 181 ILE A O 1
ATOM 1417 N N . GLY A 1 182 ? 0.168 -3.068 -11.913 1.00 97.81 182 GLY A N 1
ATOM 1418 C CA . GLY A 1 182 ? -1.280 -2.984 -11.710 1.00 97.81 182 GLY A CA 1
ATOM 1419 C C . GLY A 1 182 ? -1.776 -4.002 -10.680 1.00 97.81 182 GLY A C 1
ATOM 1420 O O . GLY A 1 182 ? -2.439 -3.634 -9.714 1.00 97.81 182 GLY A O 1
ATOM 1421 N N . ASN A 1 183 ? -1.354 -5.261 -10.807 1.00 98.19 183 ASN A N 1
ATOM 1422 C CA . ASN A 1 183 ? -1.700 -6.321 -9.861 1.00 98.19 183 ASN A CA 1
ATOM 1423 C C . ASN A 1 183 ? -1.199 -6.013 -8.440 1.00 98.19 183 ASN A C 1
ATOM 1425 O O . ASN A 1 183 ? -1.929 -6.212 -7.466 1.00 98.19 183 ASN A O 1
ATOM 1429 N N . TYR A 1 184 ? 0.034 -5.513 -8.295 1.00 97.31 184 TYR A N 1
ATOM 1430 C CA . TYR A 1 184 ? 0.556 -5.102 -6.990 1.00 97.31 184 TYR A CA 1
ATOM 1431 C C . TYR A 1 184 ? -0.233 -3.926 -6.407 1.00 97.31 184 TYR A C 1
ATOM 1433 O O . TYR A 1 184 ? -0.554 -3.955 -5.219 1.00 97.31 184 TYR A O 1
ATOM 1441 N N . GLN A 1 185 ? -0.594 -2.928 -7.218 1.00 98.38 185 GLN A N 1
ATOM 1442 C CA . GLN A 1 185 ? -1.431 -1.807 -6.783 1.00 98.38 185 GLN A CA 1
ATOM 1443 C C . GLN A 1 185 ? -2.821 -2.269 -6.334 1.00 98.38 185 GLN A C 1
ATOM 1445 O O . GLN A 1 185 ? -3.292 -1.822 -5.289 1.00 98.38 185 GLN A O 1
ATOM 1450 N N . ASP A 1 186 ? -3.444 -3.210 -7.043 1.00 98.50 186 ASP A N 1
ATOM 1451 C CA . ASP A 1 186 ? -4.737 -3.784 -6.659 1.00 98.50 186 ASP A CA 1
ATOM 1452 C C . ASP A 1 186 ? -4.655 -4.527 -5.319 1.00 98.50 186 ASP A C 1
ATOM 1454 O O . ASP A 1 186 ? -5.522 -4.378 -4.450 1.00 98.50 186 ASP A O 1
ATOM 1458 N N . VAL A 1 187 ? -3.591 -5.311 -5.110 1.00 98.38 187 VAL A N 1
ATOM 1459 C CA . VAL A 1 187 ? -3.357 -6.012 -3.839 1.00 98.38 187 VAL A CA 1
ATOM 1460 C C . VAL A 1 187 ? -3.139 -5.020 -2.700 1.00 98.38 187 VAL A C 1
ATOM 1462 O O . VAL A 1 187 ? -3.723 -5.201 -1.629 1.00 98.38 187 VAL A O 1
ATOM 1465 N N . VAL A 1 188 ? -2.333 -3.978 -2.922 1.00 98.25 188 VAL A N 1
ATOM 1466 C CA . VAL A 1 188 ? -2.114 -2.905 -1.943 1.00 98.25 188 VAL A CA 1
ATOM 1467 C C . VAL A 1 188 ? -3.438 -2.219 -1.612 1.00 98.25 188 VAL A C 1
ATOM 1469 O O . VAL A 1 188 ? -3.806 -2.164 -0.441 1.00 98.25 188 VAL A O 1
ATOM 1472 N N . GLY A 1 189 ? -4.211 -1.810 -2.620 1.00 98.44 189 GLY A N 1
ATOM 1473 C CA . GLY A 1 189 ? -5.502 -1.151 -2.428 1.00 98.44 189 GLY A CA 1
ATOM 1474 C C . GLY A 1 189 ? -6.509 -2.016 -1.666 1.00 98.44 189 GLY A C 1
ATOM 1475 O O . GLY A 1 189 ? -7.202 -1.523 -0.774 1.00 98.44 189 GLY A O 1
ATOM 1476 N N . ARG A 1 190 ? -6.561 -3.327 -1.938 1.00 98.56 190 ARG A N 1
ATOM 1477 C CA . ARG A 1 190 ? -7.397 -4.265 -1.168 1.00 98.56 190 ARG A CA 1
ATOM 1478 C C . ARG A 1 190 ? -6.969 -4.331 0.299 1.00 98.56 190 ARG A C 1
ATOM 1480 O O . ARG A 1 190 ? -7.821 -4.271 1.182 1.00 98.56 190 ARG A O 1
ATOM 1487 N N . LEU A 1 191 ? -5.670 -4.450 0.572 1.00 98.38 191 LEU A N 1
ATOM 1488 C CA . LEU A 1 191 ? -5.156 -4.509 1.944 1.00 98.38 191 LEU A CA 1
ATOM 1489 C C . LEU A 1 191 ? -5.405 -3.198 2.703 1.00 98.38 191 LEU A C 1
ATOM 1491 O O . LEU A 1 191 ? -5.767 -3.224 3.878 1.00 98.38 191 LEU A O 1
ATOM 1495 N N . GLU A 1 192 ? -5.263 -2.052 2.042 1.00 98.31 192 GLU A N 1
ATOM 1496 C CA . GLU A 1 192 ? -5.587 -0.745 2.618 1.00 98.31 192 GLU A CA 1
ATOM 1497 C C . GLU A 1 192 ? -7.074 -0.632 2.982 1.00 98.31 192 GLU A C 1
ATOM 1499 O O . GLU A 1 192 ? -7.408 -0.162 4.074 1.00 98.31 192 GLU A O 1
ATOM 1504 N N . GLN A 1 193 ? -7.965 -1.122 2.115 1.00 98.50 193 GLN A N 1
ATOM 1505 C CA . GLN A 1 193 ? -9.403 -1.184 2.389 1.00 98.50 193 GLN A CA 1
ATOM 1506 C C . GLN A 1 193 ? -9.725 -2.106 3.569 1.00 98.50 193 GLN A C 1
ATOM 1508 O O . GLN A 1 193 ? -10.497 -1.718 4.443 1.00 98.50 193 GLN A O 1
ATOM 1513 N N . GLU A 1 194 ? -9.107 -3.287 3.647 1.00 98.62 194 GLU A N 1
ATOM 1514 C CA . GLU A 1 194 ? -9.279 -4.209 4.779 1.00 98.62 194 GLU A CA 1
ATOM 1515 C C . GLU A 1 194 ? -8.831 -3.569 6.099 1.00 98.62 194 GLU A C 1
ATOM 1517 O O . GLU A 1 194 ? -9.526 -3.660 7.113 1.00 98.62 194 GLU A O 1
ATOM 1522 N N . ILE A 1 195 ? -7.698 -2.860 6.095 1.00 98.50 195 ILE A N 1
ATOM 1523 C CA . ILE A 1 195 ? -7.223 -2.110 7.264 1.00 98.50 195 ILE A CA 1
ATOM 1524 C C . ILE A 1 195 ? -8.231 -1.028 7.659 1.00 98.50 195 ILE A C 1
ATOM 1526 O O . ILE A 1 195 ? -8.519 -0.862 8.848 1.00 98.50 195 ILE A O 1
ATOM 1530 N N . GLN A 1 196 ? -8.760 -0.281 6.690 1.00 98.50 196 GLN A N 1
ATOM 1531 C CA . GLN A 1 196 ? -9.741 0.767 6.952 1.00 98.50 196 GLN A CA 1
ATOM 1532 C C . GLN A 1 196 ? -11.044 0.190 7.521 1.00 98.50 196 GLN A C 1
ATOM 1534 O O . GLN A 1 196 ? -11.536 0.682 8.539 1.00 98.50 196 GLN A O 1
ATOM 1539 N N . GLN A 1 197 ? -11.540 -0.907 6.949 1.00 98.62 197 GLN A N 1
ATOM 1540 C CA . GLN A 1 197 ? -12.714 -1.620 7.442 1.00 98.62 197 GLN A CA 1
ATOM 1541 C C . GLN A 1 197 ? -12.513 -2.099 8.887 1.00 98.62 197 GLN A C 1
ATOM 1543 O O . GLN A 1 197 ? -13.339 -1.816 9.754 1.00 98.62 197 GLN A O 1
ATOM 1548 N N . MET A 1 198 ? -11.388 -2.754 9.191 1.00 98.19 198 MET A N 1
ATOM 1549 C CA . MET A 1 198 ? -11.095 -3.221 10.551 1.00 98.19 198 MET A CA 1
ATOM 1550 C C . MET A 1 198 ? -11.000 -2.067 11.561 1.00 98.19 198 MET A C 1
ATOM 1552 O O . MET A 1 198 ? -11.437 -2.203 12.706 1.00 98.19 198 MET A O 1
ATOM 1556 N N . LYS A 1 199 ? -10.458 -0.907 11.162 1.00 98.62 199 LYS A N 1
ATOM 1557 C CA . LYS A 1 199 ? -10.427 0.296 12.014 1.00 98.62 199 LYS A CA 1
ATOM 1558 C C . LYS A 1 199 ? -11.831 0.818 12.312 1.00 98.62 199 LYS A C 1
ATOM 1560 O O . LYS A 1 199 ? -12.105 1.224 13.445 1.00 98.62 199 LYS A O 1
ATOM 1565 N N . GLU A 1 200 ? -12.722 0.810 11.328 1.00 98.44 200 GLU A N 1
ATOM 1566 C CA . GLU A 1 200 ? -14.115 1.229 11.499 1.00 98.44 200 GLU A CA 1
ATOM 1567 C C . GLU A 1 200 ? -14.885 0.255 12.394 1.00 98.44 200 GLU A C 1
ATOM 1569 O O . GLU A 1 200 ? -15.587 0.684 13.314 1.00 98.44 200 GLU A O 1
ATOM 1574 N N . GLU A 1 201 ? -14.689 -1.048 12.196 1.00 98.62 201 GLU A N 1
ATOM 1575 C CA . GLU A 1 201 ? -15.268 -2.105 13.027 1.00 98.62 201 GLU A CA 1
ATOM 1576 C C . GLU A 1 201 ? -14.789 -2.019 14.479 1.00 98.62 201 GLU A C 1
ATOM 1578 O O . GLU A 1 201 ? -15.611 -2.035 15.397 1.00 98.62 201 GLU A O 1
ATOM 1583 N N . MET A 1 202 ? -13.488 -1.824 14.707 1.00 98.44 202 MET A N 1
ATOM 1584 C CA . MET A 1 202 ? -12.932 -1.583 16.042 1.00 98.44 202 MET A CA 1
ATOM 1585 C C . MET A 1 202 ? -13.575 -0.355 16.699 1.00 98.44 202 MET A C 1
ATOM 1587 O O . MET A 1 202 ? -14.011 -0.398 17.850 1.00 98.44 202 MET A O 1
ATOM 1591 N N . SER A 1 203 ? -13.689 0.743 15.949 1.00 98.25 203 SER A N 1
ATOM 1592 C CA . SER A 1 203 ? -14.301 1.988 16.429 1.00 98.25 203 SER A CA 1
ATOM 1593 C C . SER A 1 203 ? -15.797 1.831 16.726 1.00 98.25 203 SER A C 1
ATOM 1595 O O . SER A 1 203 ? -16.341 2.503 17.607 1.00 98.25 203 SER A O 1
ATOM 1597 N N . ARG A 1 204 ? -16.495 0.960 15.991 1.00 98.50 204 ARG A N 1
ATOM 1598 C CA . ARG A 1 204 ? -17.884 0.579 16.273 1.00 98.50 204 ARG A CA 1
ATOM 1599 C C . ARG A 1 204 ? -17.970 -0.233 17.563 1.00 98.50 204 ARG A C 1
ATOM 1601 O O . ARG A 1 204 ? -18.748 0.137 18.436 1.00 98.50 204 ARG A O 1
ATOM 1608 N N . HIS A 1 205 ? -17.141 -1.261 17.721 1.00 98.44 205 HIS A N 1
ATOM 1609 C CA . HIS A 1 205 ? -17.130 -2.085 18.927 1.00 98.44 205 HIS A CA 1
ATOM 1610 C C . HIS A 1 205 ? -16.831 -1.274 20.185 1.00 98.44 205 HIS A C 1
ATOM 1612 O O . HIS A 1 205 ? -17.518 -1.440 21.185 1.00 98.44 205 HIS A O 1
ATOM 1618 N N . LEU A 1 206 ? -15.878 -0.339 20.141 1.00 98.50 206 LEU A N 1
ATOM 1619 C CA . LEU A 1 206 ? -15.599 0.541 21.280 1.00 98.50 206 LEU A CA 1
ATOM 1620 C C . LEU A 1 206 ? -16.825 1.363 21.711 1.00 98.50 206 LEU A C 1
ATOM 1622 O O . LEU A 1 206 ? -17.051 1.529 22.909 1.00 98.50 206 LEU A O 1
ATOM 1626 N N . ARG A 1 207 ? -17.639 1.836 20.758 1.00 98.44 207 ARG A N 1
ATOM 1627 C CA . ARG A 1 207 ? -18.903 2.526 21.063 1.00 98.44 207 ARG A CA 1
ATOM 1628 C C . ARG A 1 207 ? -19.918 1.581 21.702 1.00 98.44 207 ARG A C 1
ATOM 1630 O O . ARG A 1 207 ? -20.456 1.904 22.752 1.00 98.44 207 ARG A O 1
ATOM 1637 N N . GLU A 1 208 ? -20.103 0.394 21.132 1.00 98.44 208 GLU A N 1
ATOM 1638 C CA . GLU A 1 208 ? -21.018 -0.624 21.670 1.00 98.44 208 GLU A CA 1
ATOM 1639 C C . GLU A 1 208 ? -20.627 -1.066 23.090 1.00 98.44 208 GLU A C 1
ATOM 1641 O O . GLU A 1 208 ? -21.488 -1.208 23.958 1.00 98.44 208 GLU A O 1
ATOM 1646 N N . TYR A 1 209 ? -19.329 -1.232 23.360 1.00 98.56 209 TYR A N 1
ATOM 1647 C CA . TYR A 1 209 ? -18.822 -1.527 24.700 1.00 98.56 209 TYR A CA 1
ATOM 1648 C C . TYR A 1 209 ? -19.106 -0.392 25.686 1.00 98.56 209 TYR A C 1
ATOM 1650 O O . TYR A 1 209 ? -19.501 -0.663 26.821 1.00 98.56 209 TYR A O 1
ATOM 1658 N N . GLN A 1 210 ? -18.929 0.867 25.274 1.00 98.62 210 GLN A N 1
ATOM 1659 C CA . GLN A 1 210 ? -19.247 2.017 26.118 1.00 98.62 210 GLN A CA 1
ATOM 1660 C C . GLN A 1 210 ? -20.751 2.103 26.412 1.00 98.62 210 GLN A C 1
ATOM 1662 O O . GLN A 1 210 ? -21.132 2.344 27.557 1.00 98.62 210 GLN A O 1
ATOM 1667 N N . ASP A 1 211 ? -21.605 1.863 25.418 1.00 98.25 211 ASP A N 1
ATOM 1668 C CA . ASP A 1 211 ? -23.060 1.852 25.595 1.00 98.25 211 ASP A CA 1
ATOM 1669 C C . ASP A 1 211 ? -23.497 0.734 26.550 1.00 98.25 211 ASP A C 1
ATOM 1671 O O . ASP A 1 211 ? -24.283 0.966 27.471 1.00 98.25 211 ASP A O 1
ATOM 1675 N N . LEU A 1 212 ? -22.924 -0.464 26.404 1.00 98.69 212 LEU A N 1
ATOM 1676 C CA . LEU A 1 212 ? -23.176 -1.579 27.314 1.00 98.69 212 LEU A CA 1
ATOM 1677 C C . LEU A 1 212 ? -22.705 -1.272 28.742 1.00 98.69 212 LEU A C 1
ATOM 1679 O O . LEU A 1 212 ? -23.397 -1.598 29.709 1.00 98.69 212 LEU A O 1
ATOM 1683 N N . LEU A 1 213 ? -21.552 -0.618 28.890 1.00 98.38 213 LEU A N 1
ATOM 1684 C CA . LEU A 1 213 ? -21.059 -0.166 30.188 1.00 98.38 213 LEU A CA 1
ATOM 1685 C C . LEU A 1 213 ? -22.012 0.857 30.820 1.00 98.38 213 LEU A C 1
ATOM 1687 O O . LEU A 1 213 ? -22.305 0.751 32.010 1.00 98.38 213 LEU A O 1
ATOM 1691 N N . ASN A 1 214 ? -22.536 1.801 30.034 1.00 98.25 214 ASN A N 1
ATOM 1692 C CA . ASN A 1 214 ? -23.514 2.782 30.504 1.00 98.25 214 ASN A CA 1
ATOM 1693 C C . ASN A 1 214 ? -24.788 2.091 31.020 1.00 98.25 214 ASN A C 1
ATOM 1695 O O . ASN A 1 214 ? -25.265 2.419 32.108 1.00 98.25 214 ASN A O 1
ATOM 1699 N N . VAL A 1 215 ? -25.301 1.090 30.294 1.00 98.44 215 VAL A N 1
ATOM 1700 C CA . VAL A 1 215 ? -26.444 0.271 30.741 1.00 98.44 215 VAL A CA 1
ATOM 1701 C C . VAL A 1 215 ? -26.111 -0.472 32.036 1.00 98.44 215 VAL A C 1
ATOM 1703 O O . VAL A 1 215 ? -26.896 -0.440 32.980 1.00 98.44 215 VAL A O 1
ATOM 1706 N N . LYS A 1 216 ? -24.928 -1.091 32.129 1.00 98.50 216 LYS A N 1
ATOM 1707 C CA . LYS A 1 216 ? -24.479 -1.778 33.350 1.00 98.50 216 LYS A CA 1
ATOM 1708 C C . LYS A 1 216 ? -24.442 -0.831 34.549 1.00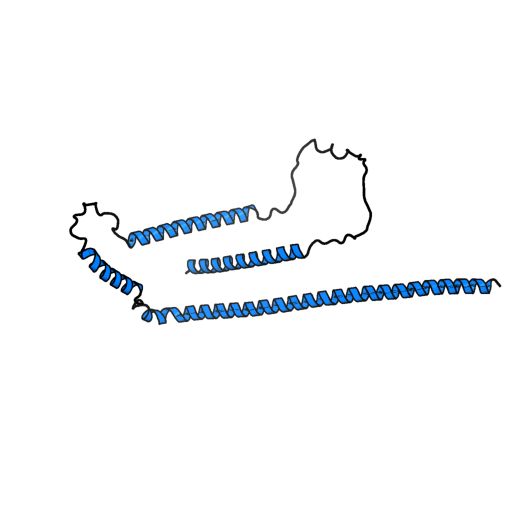 98.50 216 LYS A C 1
ATOM 1710 O O . LYS A 1 216 ? -24.881 -1.204 35.631 1.00 98.50 216 LYS A O 1
ATOM 1715 N N . MET A 1 217 ? -23.944 0.390 34.365 1.00 98.56 217 MET A N 1
ATOM 1716 C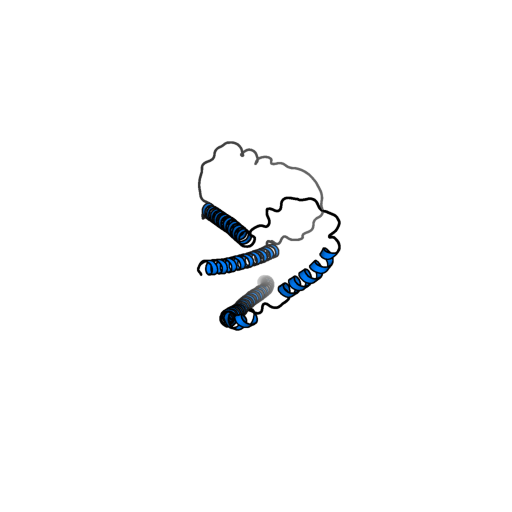 CA . MET A 1 217 ? -23.910 1.396 35.428 1.00 98.56 217 MET A CA 1
ATOM 1717 C C . MET A 1 217 ? -25.314 1.828 35.863 1.00 98.56 217 MET A C 1
ATOM 1719 O O . MET A 1 217 ? -25.551 1.981 37.059 1.00 98.56 217 MET A O 1
ATOM 1723 N N . ALA A 1 218 ? -26.248 1.995 34.922 1.00 98.50 218 ALA A N 1
ATOM 1724 C CA . ALA A 1 218 ? -27.643 2.284 35.249 1.00 98.50 218 ALA A CA 1
ATOM 1725 C C . ALA A 1 218 ? -28.264 1.153 36.088 1.00 98.50 218 ALA A C 1
ATOM 1727 O O . ALA A 1 218 ? -28.854 1.419 37.134 1.00 98.50 218 ALA A O 1
ATOM 1728 N N . LEU A 1 219 ? -28.030 -0.104 35.699 1.00 98.44 219 LEU A N 1
ATOM 1729 C CA . LEU A 1 219 ? -28.488 -1.274 36.451 1.00 98.44 219 LEU A CA 1
ATOM 1730 C C . LEU A 1 219 ? -27.863 -1.359 37.852 1.00 98.44 219 LEU A C 1
ATOM 1732 O O . LEU A 1 219 ? -28.559 -1.694 38.806 1.00 98.44 219 LEU A O 1
ATOM 1736 N N . ASP A 1 220 ? -26.578 -1.031 38.018 1.00 98.44 220 ASP A N 1
ATOM 1737 C CA . ASP A 1 220 ? -25.950 -0.993 39.348 1.00 98.44 220 ASP A CA 1
ATOM 1738 C C . ASP A 1 220 ? -26.632 0.029 40.271 1.00 98.44 220 ASP A C 1
ATOM 1740 O O . ASP A 1 220 ? -26.827 -0.236 41.462 1.00 98.44 220 ASP A O 1
ATOM 1744 N N . ILE A 1 221 ? -27.003 1.195 39.725 1.00 98.00 221 ILE A N 1
ATOM 1745 C CA . ILE A 1 221 ? -27.740 2.229 40.459 1.00 98.00 221 ILE A CA 1
ATOM 1746 C C . ILE A 1 221 ? -29.124 1.700 40.842 1.00 98.00 221 ILE A C 1
ATOM 1748 O O . ILE A 1 221 ? -29.500 1.791 42.011 1.00 98.00 221 ILE A O 1
ATOM 1752 N N . GLU A 1 222 ? -29.857 1.103 39.902 1.00 98.38 222 GLU A N 1
ATOM 1753 C CA . GLU A 1 222 ? -31.169 0.501 40.159 1.00 98.38 222 GLU A CA 1
ATOM 1754 C C . GLU A 1 222 ? -31.088 -0.567 41.258 1.00 98.38 222 GLU A C 1
ATOM 1756 O O . GLU A 1 222 ? -31.814 -0.489 42.250 1.00 98.38 222 GLU A O 1
ATOM 1761 N N . ILE A 1 223 ? -30.140 -1.505 41.171 1.00 97.81 223 ILE A N 1
ATOM 1762 C CA . ILE A 1 223 ? -29.916 -2.541 42.192 1.00 97.81 223 ILE A CA 1
ATOM 1763 C C . ILE A 1 223 ? -29.633 -1.914 43.562 1.00 97.81 223 ILE A C 1
ATOM 1765 O O . ILE A 1 223 ? -30.182 -2.363 44.572 1.00 97.81 223 ILE A O 1
ATOM 1769 N N . ALA A 1 224 ? -28.802 -0.870 43.622 1.00 97.94 224 ALA A N 1
ATOM 1770 C CA . ALA A 1 224 ? -28.521 -0.166 44.870 1.00 97.94 224 ALA A CA 1
ATOM 1771 C C . ALA A 1 224 ? -29.775 0.513 45.448 1.00 97.94 224 ALA A C 1
ATOM 1773 O O . ALA A 1 224 ? -29.962 0.509 46.666 1.00 97.94 224 ALA A O 1
ATOM 1774 N N . THR A 1 225 ? -30.650 1.068 44.603 1.00 96.88 225 THR A N 1
ATOM 1775 C CA . THR A 1 225 ? -31.929 1.641 45.053 1.00 96.88 225 THR A CA 1
ATOM 1776 C C . THR A 1 225 ? -32.904 0.574 45.547 1.00 96.88 225 THR A C 1
ATOM 1778 O O . THR A 1 225 ? -33.485 0.749 46.617 1.00 96.88 225 THR A O 1
ATOM 1781 N N . TYR A 1 226 ? -33.026 -0.555 44.842 1.00 97.69 226 TYR A N 1
ATOM 1782 C CA . TYR A 1 226 ? -33.883 -1.664 45.258 1.00 97.69 226 TYR A CA 1
ATOM 1783 C C . TYR A 1 226 ? -33.437 -2.259 46.596 1.00 97.69 226 TYR A C 1
ATOM 1785 O O . TYR A 1 226 ? -34.277 -2.485 47.463 1.00 97.69 226 TYR A O 1
ATOM 1793 N N . ARG A 1 227 ? -32.126 -2.438 46.816 1.00 96.69 227 ARG A N 1
ATOM 1794 C CA . ARG A 1 227 ? -31.587 -2.898 48.111 1.00 96.69 227 ARG A CA 1
ATOM 1795 C C . ARG A 1 227 ? -31.973 -1.970 49.265 1.00 96.69 227 ARG A C 1
ATOM 1797 O O . ARG A 1 227 ? -32.482 -2.449 50.269 1.00 96.69 227 ARG A O 1
ATOM 1804 N N . LYS A 1 228 ? -31.820 -0.651 49.093 1.00 95.75 228 LYS A N 1
ATO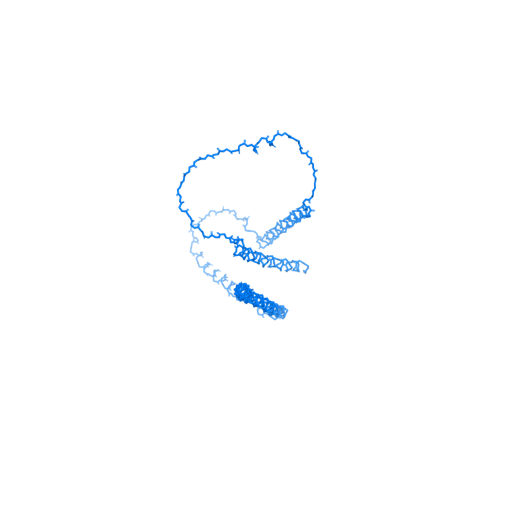M 1805 C CA . LYS A 1 228 ? -32.205 0.339 50.117 1.00 95.75 228 LYS A CA 1
ATOM 1806 C C . LYS A 1 228 ? -33.699 0.317 50.447 1.00 95.75 228 LYS A C 1
ATOM 1808 O O . LYS A 1 228 ? -34.067 0.515 51.599 1.00 95.75 228 LYS A O 1
ATOM 1813 N N . LEU A 1 229 ? -34.559 0.123 49.444 1.00 94.81 229 LEU A N 1
ATOM 1814 C CA . LEU A 1 229 ? -36.007 0.025 49.656 1.00 94.81 229 LEU A CA 1
ATOM 1815 C C . LEU A 1 229 ? -36.372 -1.237 50.449 1.00 94.81 229 LEU A C 1
ATOM 1817 O O . LEU A 1 229 ? -37.144 -1.146 51.398 1.00 94.81 229 LEU A O 1
ATOM 1821 N N . LEU A 1 230 ? -35.765 -2.377 50.108 1.00 94.81 230 LEU A N 1
ATOM 1822 C CA . LEU A 1 230 ? -35.966 -3.651 50.810 1.00 94.81 230 LEU A CA 1
ATOM 1823 C C . LEU A 1 230 ? -35.481 -3.600 52.269 1.00 94.81 230 LEU A C 1
ATOM 1825 O O . LEU A 1 230 ? -36.202 -4.033 53.164 1.00 94.81 230 LEU A O 1
ATOM 1829 N N . GLU A 1 231 ? -34.314 -3.002 52.532 1.00 92.00 231 GLU A N 1
ATOM 1830 C CA . GLU A 1 231 ? -33.803 -2.781 53.899 1.00 92.00 231 GLU A CA 1
ATOM 1831 C C . GLU A 1 231 ? -34.768 -1.927 54.754 1.00 92.00 231 GLU A C 1
ATOM 1833 O O . GLU A 1 231 ? -34.899 -2.130 55.964 1.00 92.00 231 GLU A O 1
ATOM 1838 N N . GLY A 1 232 ? -35.474 -0.976 54.129 1.00 80.81 232 GLY A N 1
ATOM 1839 C CA . GLY A 1 232 ? -36.485 -0.144 54.786 1.00 80.81 232 GLY A CA 1
ATOM 1840 C C . GLY A 1 232 ? -37.797 -0.872 55.101 1.00 80.81 232 GLY A C 1
ATOM 1841 O O . GLY A 1 232 ? -38.451 -0.526 56.085 1.00 80.81 232 GLY A O 1
ATOM 1842 N N . GLU A 1 233 ? -38.179 -1.877 54.308 1.00 78.44 233 GLU A N 1
ATOM 1843 C CA . GLU A 1 233 ? -39.363 -2.710 54.561 1.00 78.44 233 GLU A CA 1
ATOM 1844 C C . GLU A 1 233 ? -39.128 -3.753 55.665 1.00 78.44 233 GLU A C 1
ATOM 1846 O O . GLU A 1 233 ? -40.028 -3.975 56.469 1.00 78.44 233 GLU A O 1
ATOM 1851 N N . GLU A 1 234 ? -37.928 -4.338 55.776 1.00 72.12 234 GLU A N 1
ATOM 1852 C CA . GLU A 1 234 ? -37.573 -5.265 56.873 1.00 72.12 234 GLU A CA 1
ATOM 1853 C C . GLU A 1 234 ? -37.429 -4.579 58.245 1.00 72.12 234 GLU A C 1
ATOM 1855 O O . GLU A 1 234 ? -37.496 -5.237 59.282 1.00 72.12 234 GLU A O 1
ATOM 1860 N N . SER A 1 235 ? -37.237 -3.257 58.267 1.00 67.19 235 SER A N 1
ATOM 1861 C CA . SER A 1 235 ? -37.038 -2.477 59.498 1.00 67.19 235 SER A CA 1
ATOM 1862 C C . SER A 1 235 ? -38.343 -2.010 60.171 1.00 67.19 235 SER A C 1
ATOM 1864 O O . SER A 1 235 ? -38.280 -1.344 61.209 1.00 67.19 235 SER A O 1
ATOM 1866 N N . ARG A 1 236 ? -39.513 -2.298 59.584 1.00 58.53 236 ARG A N 1
ATOM 1867 C CA . ARG A 1 236 ? -40.839 -1.832 60.031 1.00 58.53 236 ARG A CA 1
ATOM 1868 C C . ARG A 1 236 ? -41.676 -2.959 60.628 1.00 58.53 236 ARG A C 1
ATOM 1870 O O . ARG A 1 236 ? -42.396 -2.660 61.608 1.00 58.53 236 ARG A O 1
#

Secondary structure (DSSP, 8-state):
-HHHHHHHHHHHHHHHHHHHHHHHHHHHHHHHHH-----------------------SSTTS----------S---SHHHHHHHHHHHHHHHHHHHHHHHHHHHHHHHHH-TTSS--------TT-TTHHHHHHHHHHHHHHHHHHSPPTTHHHHTTTSHHHHHHHHHHHHHHHHHHHHHHHHHHHHHHHHHHHHHHHHHHHHHHHHHHHHHHHHHHHHHHHHHHHHHHHHHHHT-

InterPro domains:
  IPR018039 Intermediate filament protein, conserved site [PS00226] (223-231)
  IPR039008 Intermediate filament, rod domain [PF00038] (162-236)
  IPR039008 Intermediate filament, rod domain [PS51842] (1-236)
  IPR039008 Intermediate filament, rod domain [SM01391] (1-236)
  IPR050405 Intermediate filament structural protein [PTHR45652] (162-236)

pLDDT: mean 73.56, std 22.18, range [32.88, 98.69]

Sequence (236 aa):
QDVDHATLSRLELERKVELLMDEIGFLKKLHEEVGPGRGGVRGDRSGPCDAHTPIQELRDLEGSAPSPAGLPEAEICKPELTAALREIRTQYESIAVKNLQEAEEWYKSKVPGAGRVPAADPEPHLRGGRAEGRGESWGMFWGVVQGPDPTWPLLQPLFPPQNEALQRQMREMEDEFGEEIGNYQDVVGRLEQEIQQMKEEMSRHLREYQDLLNVKMALDIEIATYRKLLEGEESR